Protein AF-A0A8J9SIK8-F1 (afdb_monomer)

Solvent-accessible surface area (backbone atoms only — not comparable to full-atom values): 15506 Å² total; per-residue (Å²): 138,88,81,84,82,81,81,84,77,89,81,82,79,87,77,87,76,75,87,73,80,64,70,64,61,54,58,59,59,56,60,62,57,58,56,56,60,59,56,60,72,71,74,75,77,79,85,84,89,78,82,94,84,82,85,87,78,94,83,80,59,76,68,59,64,59,64,73,67,68,70,83,76,72,79,50,70,61,54,51,46,41,64,64,50,50,48,50,53,50,58,71,76,39,98,66,95,48,79,84,73,66,62,70,77,63,35,34,36,44,35,36,70,48,82,62,27,68,79,38,67,66,56,44,54,45,51,42,52,51,49,26,66,75,65,75,42,89,54,45,76,39,56,34,88,60,63,39,74,95,75,75,39,47,61,65,40,55,42,33,32,34,39,78,32,48,69,70,63,28,42,54,50,50,49,45,41,57,74,51,26,55,76,69,46,54,80,90,42,54,50,74,48,75,46,99,56,22,31,40,37,38,38,34,56,58,54,58,46,42,65,80,45,44,82,44,46,91,73,48,74,85,61,71,34,39,39,36,38,42,34,41,43,62,87,43,51,83,46,51,63,53,54,50,52,63,59,53,60,74,77,106

Mean predicted aligned error: 15.83 Å

Radius of gyration: 27.39 Å; Cα contacts (8 Å, |Δi|>4): 286; chains: 1; bounding box: 75×44×85 Å

pLDDT: mean 71.11, std 22.74, range [29.09, 96.5]

Nearest PDB structures (foldseek):
  8crx-assembly1_f  TM=8.882E-01  e=8.415E-14  Cutibacterium acnes
  8cvm-assembly1_f  TM=8.544E-01  e=7.464E-14  Cutibacterium acnes
  8qcq-assembly1_F  TM=8.707E-01  e=2.794E-13  Bacillus subtilis subsp. subtilis str. 168
  8wi7-assembly1_H  TM=8.992E-01  e=3.080E-12  Mycolicibacterium smegmatis MC2 155
  1iq4-assembly2_B  TM=8.340E-01  e=6.095E-13  Geobacillus stearothermophilus

Structure (mmCIF, N/CA/C/O backbone):
data_AF-A0A8J9SIK8-F1
#
_entry.id   AF-A0A8J9SIK8-F1
#
loop_
_atom_site.group_PDB
_atom_site.id
_atom_site.type_symbol
_atom_site.label_atom_id
_atom_site.label_alt_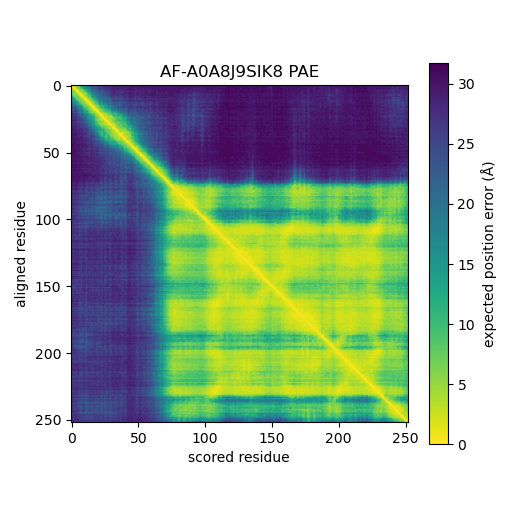id
_atom_site.label_comp_id
_atom_site.label_asym_id
_atom_site.label_entity_id
_atom_site.label_seq_id
_atom_site.pdbx_PDB_ins_code
_atom_site.Cartn_x
_atom_site.Cartn_y
_atom_site.Cartn_z
_atom_site.occupancy
_atom_site.B_iso_or_equiv
_atom_site.auth_seq_id
_atom_site.auth_comp_id
_atom_site.auth_asym_id
_atom_site.auth_atom_id
_atom_site.pdbx_PDB_model_num
ATOM 1 N N . MET A 1 1 ? 46.662 11.514 16.548 1.00 40.38 1 MET A N 1
ATOM 2 C CA . MET A 1 1 ? 45.710 10.434 16.203 1.00 40.38 1 MET A CA 1
ATOM 3 C C . MET A 1 1 ? 44.686 11.013 15.247 1.00 40.38 1 MET A C 1
ATOM 5 O O . MET A 1 1 ? 44.017 11.979 15.586 1.00 40.38 1 MET A O 1
ATOM 9 N N . ASN A 1 2 ? 44.712 10.508 14.016 1.00 30.27 2 ASN A N 1
ATOM 10 C CA . ASN A 1 2 ? 44.132 11.103 12.815 1.00 30.27 2 ASN A CA 1
ATOM 11 C C . ASN A 1 2 ? 42.606 10.955 12.772 1.00 30.27 2 ASN A C 1
ATOM 13 O O . ASN A 1 2 ? 42.097 9.857 12.972 1.00 30.27 2 ASN A O 1
ATOM 17 N N . SER A 1 3 ? 41.897 12.035 12.436 1.00 34.00 3 SER A N 1
ATOM 18 C CA . SER A 1 3 ? 40.489 12.001 12.027 1.00 34.00 3 SER A CA 1
ATOM 19 C C . SER A 1 3 ? 40.422 12.310 10.532 1.00 34.00 3 SER A C 1
ATOM 21 O O . SER A 1 3 ? 40.644 13.443 10.106 1.00 34.00 3 SER A O 1
ATOM 23 N N . ALA A 1 4 ? 40.213 11.269 9.728 1.00 34.03 4 ALA A N 1
ATOM 24 C CA . ALA A 1 4 ? 40.116 11.357 8.279 1.00 34.03 4 ALA A CA 1
ATOM 25 C C . ALA A 1 4 ? 38.705 11.814 7.877 1.00 34.03 4 ALA A C 1
ATOM 27 O O . ALA A 1 4 ? 37.767 11.021 7.842 1.00 34.03 4 ALA A O 1
ATOM 28 N N . LYS A 1 5 ? 38.565 13.102 7.549 1.00 34.16 5 LYS A N 1
ATOM 29 C CA . LYS A 1 5 ? 37.465 13.606 6.718 1.00 34.16 5 LYS A CA 1
ATOM 30 C C . LYS A 1 5 ? 37.722 13.149 5.282 1.00 34.16 5 LYS A C 1
ATOM 32 O O . LYS A 1 5 ? 38.702 13.571 4.677 1.00 34.16 5 LYS A O 1
ATOM 37 N N . THR A 1 6 ? 36.874 12.281 4.745 1.00 33.50 6 THR A N 1
ATOM 38 C CA . THR A 1 6 ? 36.889 11.915 3.324 1.00 33.50 6 THR A CA 1
ATOM 39 C C . THR A 1 6 ? 35.850 12.760 2.590 1.00 33.50 6 THR A C 1
ATOM 41 O O . THR A 1 6 ? 34.648 12.529 2.688 1.00 33.50 6 THR A O 1
ATOM 44 N N . GLU A 1 7 ? 36.335 13.789 1.895 1.00 31.39 7 GLU A N 1
ATOM 45 C CA . GLU A 1 7 ? 35.590 14.555 0.895 1.00 31.39 7 GLU A CA 1
ATOM 46 C C . GLU A 1 7 ? 35.340 13.676 -0.338 1.00 31.39 7 GLU A C 1
ATOM 48 O O .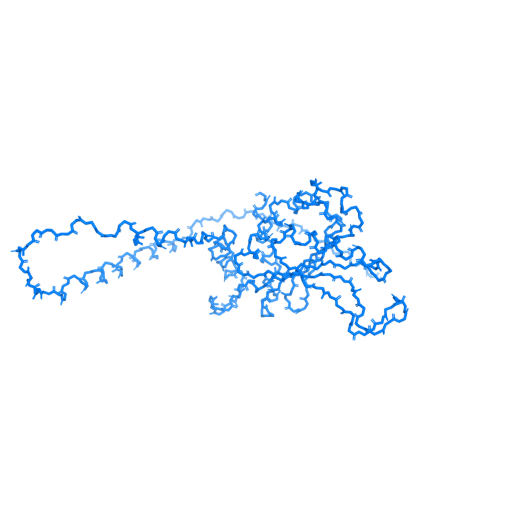 GLU A 1 7 ? 36.282 13.250 -1.008 1.00 31.39 7 GLU A O 1
ATOM 53 N N . TYR A 1 8 ? 34.075 13.430 -0.676 1.00 31.38 8 TYR A N 1
ATOM 54 C CA . TYR A 1 8 ? 33.709 12.914 -1.994 1.00 31.38 8 TYR A CA 1
ATOM 55 C C . TYR A 1 8 ? 33.718 14.079 -2.991 1.00 31.38 8 TYR A C 1
ATOM 57 O O . TYR A 1 8 ? 32.783 14.876 -3.050 1.00 31.38 8 TYR A O 1
ATOM 65 N N . LYS A 1 9 ? 34.803 14.199 -3.764 1.00 32.47 9 LYS A N 1
ATOM 66 C CA . LYS A 1 9 ? 34.882 15.100 -4.921 1.00 32.47 9 LYS A CA 1
ATOM 67 C C . LYS A 1 9 ? 34.062 14.525 -6.078 1.00 32.47 9 LYS A C 1
ATOM 69 O O . LYS A 1 9 ? 34.379 13.461 -6.604 1.00 32.47 9 LYS A O 1
ATOM 74 N N . ASN A 1 10 ? 33.033 15.265 -6.483 1.00 34.59 10 ASN A N 1
ATOM 75 C CA . ASN A 1 10 ? 32.304 15.076 -7.734 1.00 34.59 10 ASN A CA 1
ATOM 76 C C . ASN A 1 10 ? 33.240 15.310 -8.926 1.00 34.59 10 ASN A C 1
ATOM 78 O O . ASN A 1 10 ? 33.561 16.454 -9.231 1.00 34.59 10 ASN A O 1
ATOM 82 N N . ASN A 1 11 ? 33.619 14.240 -9.622 1.00 29.09 11 ASN A N 1
ATOM 83 C CA . ASN A 1 11 ? 34.234 14.306 -10.945 1.00 29.09 11 ASN A CA 1
ATOM 84 C C . ASN A 1 11 ? 33.413 13.449 -11.918 1.00 29.09 11 ASN A C 1
ATOM 86 O O . ASN A 1 11 ? 33.725 12.285 -12.141 1.00 29.09 11 ASN A O 1
ATOM 90 N N . TYR A 1 12 ? 32.377 14.043 -12.511 1.00 34.28 12 TYR A N 1
ATOM 91 C CA . TYR A 1 12 ? 31.764 13.547 -13.744 1.00 34.28 12 TYR A CA 1
ATOM 92 C C . TYR A 1 12 ? 31.861 14.658 -14.792 1.00 34.28 12 TYR A C 1
ATOM 94 O O . TYR A 1 12 ? 31.131 15.643 -14.742 1.00 34.28 12 TYR A O 1
ATOM 102 N N . GLN A 1 13 ? 32.813 14.515 -15.714 1.00 29.92 13 GLN A N 1
ATOM 103 C CA . GLN A 1 13 ? 32.828 15.241 -16.985 1.00 29.92 13 GLN A CA 1
ATOM 104 C C . GLN A 1 13 ? 31.982 14.442 -17.994 1.00 29.92 13 GLN A C 1
ATOM 106 O O . GLN A 1 13 ? 32.103 13.213 -18.021 1.00 29.92 13 GLN A O 1
ATOM 111 N N . PRO A 1 14 ? 31.135 15.079 -18.820 1.00 31.55 14 PRO A N 1
ATOM 112 C CA . PRO A 1 14 ? 30.336 14.372 -19.814 1.00 31.55 14 PRO A CA 1
ATOM 113 C C . PRO A 1 14 ? 31.215 13.945 -20.999 1.00 31.55 14 PRO A C 1
ATOM 115 O O . PRO A 1 14 ? 31.722 14.780 -21.747 1.00 31.55 14 PRO A O 1
ATOM 118 N N . VAL A 1 15 ? 31.388 12.636 -21.192 1.00 35.75 15 VAL A N 1
ATOM 119 C CA . VAL A 1 15 ? 32.004 12.084 -22.406 1.00 35.75 15 VAL A CA 1
ATOM 120 C C . VAL A 1 15 ? 30.944 12.074 -23.510 1.00 35.75 15 VAL A C 1
ATOM 122 O O . VAL A 1 15 ? 29.955 11.348 -23.422 1.00 35.75 15 VAL A O 1
ATOM 125 N N . LEU A 1 16 ? 31.144 12.886 -24.550 1.00 31.89 16 LEU A N 1
ATOM 126 C CA . LEU A 1 16 ? 30.386 12.819 -25.802 1.00 31.89 16 LEU A CA 1
ATOM 127 C C . LEU A 1 16 ? 30.624 11.449 -26.457 1.00 31.89 16 LEU A C 1
ATOM 129 O O . LEU A 1 16 ? 31.678 11.198 -27.040 1.00 31.89 16 LEU A O 1
ATOM 133 N N . MET A 1 17 ? 29.652 10.550 -26.326 1.00 33.34 17 MET A N 1
ATOM 134 C CA . MET A 1 17 ? 29.692 9.203 -26.889 1.00 33.34 17 MET A CA 1
ATOM 135 C C . MET A 1 17 ? 29.246 9.252 -28.356 1.00 33.34 17 MET A C 1
ATOM 137 O O . MET A 1 17 ? 28.102 9.584 -28.658 1.00 33.34 17 MET A O 1
ATOM 141 N N . GLN A 1 18 ? 30.163 8.957 -29.279 1.00 33.97 18 GLN A N 1
ATOM 142 C CA . GLN A 1 18 ? 29.839 8.772 -30.696 1.00 33.97 18 GLN A CA 1
ATOM 143 C C . GLN A 1 18 ? 28.992 7.494 -30.883 1.00 33.97 18 GLN A C 1
ATOM 145 O O . GLN A 1 18 ? 29.198 6.522 -30.148 1.00 33.97 18 GLN A O 1
ATOM 150 N N . PRO A 1 19 ? 28.044 7.458 -31.840 1.00 34.34 19 PRO A N 1
ATOM 151 C CA . PRO A 1 19 ? 27.154 6.312 -32.015 1.00 34.34 19 PRO A CA 1
ATOM 152 C C . PRO A 1 19 ? 27.913 5.079 -32.535 1.00 34.34 19 PRO A C 1
ATOM 154 O O . PRO A 1 19 ? 28.583 5.130 -33.564 1.00 34.34 19 PRO A O 1
ATOM 157 N N . LEU A 1 20 ? 27.798 3.958 -31.811 1.00 38.09 20 LEU A N 1
ATOM 158 C CA . LEU A 1 20 ? 28.410 2.672 -32.162 1.00 38.09 20 LEU A CA 1
ATOM 159 C C . LEU A 1 20 ? 27.695 1.999 -33.360 1.00 38.09 20 LEU A C 1
ATOM 161 O O . LEU A 1 20 ? 26.464 1.995 -33.414 1.00 38.09 20 LEU A O 1
ATOM 165 N N . PRO A 1 21 ? 28.438 1.328 -34.264 1.00 37.00 21 PRO A N 1
ATOM 166 C CA . PRO A 1 21 ? 27.960 0.813 -35.561 1.00 37.00 21 PRO A CA 1
ATOM 167 C C . PRO A 1 21 ? 27.074 -0.452 -35.492 1.00 37.00 21 PRO A C 1
ATOM 169 O O . PRO A 1 21 ? 26.824 -1.105 -36.503 1.00 37.00 21 PRO A O 1
ATOM 172 N N . VAL A 1 22 ? 26.590 -0.842 -34.310 1.00 42.72 22 VAL A N 1
ATOM 173 C CA . VAL A 1 22 ? 25.931 -2.148 -34.092 1.00 42.72 22 VAL A CA 1
ATOM 174 C C . VAL A 1 22 ? 24.451 -2.146 -34.511 1.00 42.72 22 VAL A C 1
ATOM 176 O O . VAL A 1 22 ? 23.899 -3.190 -34.856 1.00 42.72 22 VAL A O 1
ATOM 179 N N . VAL A 1 23 ? 23.805 -0.976 -34.551 1.00 42.53 23 VAL A N 1
ATOM 180 C CA . VAL A 1 23 ? 22.364 -0.852 -34.855 1.00 42.53 23 VAL A CA 1
ATOM 181 C C . VAL A 1 23 ? 22.044 -1.198 -36.320 1.00 42.53 23 VAL A C 1
ATOM 183 O O . VAL A 1 23 ? 20.973 -1.724 -36.617 1.00 42.53 23 VAL A O 1
ATOM 186 N N . GLU A 1 24 ? 22.986 -0.985 -37.240 1.00 38.06 24 GLU A N 1
ATOM 187 C CA . GLU A 1 24 ? 22.786 -1.231 -38.676 1.00 38.06 24 GLU A CA 1
ATOM 188 C C . GLU A 1 24 ? 22.866 -2.720 -39.053 1.00 38.06 24 GLU A C 1
ATOM 190 O O . GLU A 1 24 ? 22.145 -3.184 -39.939 1.00 38.06 24 GLU A O 1
ATOM 195 N N . GLN A 1 25 ? 23.679 -3.502 -38.335 1.00 36.62 25 GLN A N 1
ATOM 196 C CA . GLN A 1 25 ? 23.876 -4.927 -38.625 1.00 36.62 25 GLN A CA 1
ATOM 197 C C . GLN A 1 25 ? 22.685 -5.798 -38.197 1.00 36.62 25 GLN A C 1
ATOM 199 O O . GLN A 1 25 ? 22.421 -6.828 -38.815 1.00 36.62 25 GLN A O 1
ATOM 204 N N . LEU A 1 26 ? 21.918 -5.376 -37.187 1.00 38.41 26 LEU A N 1
ATOM 205 C CA . LEU A 1 26 ? 20.717 -6.098 -36.757 1.00 38.41 26 LEU A CA 1
ATOM 206 C C . LEU A 1 26 ? 19.553 -5.908 -37.746 1.00 38.41 26 LEU A C 1
ATOM 208 O O . LEU A 1 26 ? 18.842 -6.865 -38.045 1.00 38.41 26 LEU A O 1
ATOM 212 N N . ASN A 1 27 ? 19.392 -4.722 -38.338 1.00 40.03 27 ASN A N 1
ATOM 213 C CA . ASN A 1 27 ? 18.269 -4.445 -39.243 1.00 40.03 27 ASN A CA 1
ATOM 214 C C . ASN A 1 27 ? 18.340 -5.220 -40.577 1.00 40.03 27 ASN A C 1
ATOM 216 O O . ASN A 1 27 ? 17.297 -5.593 -41.121 1.00 40.03 27 ASN A O 1
ATOM 220 N N . SER A 1 28 ? 19.536 -5.543 -41.085 1.00 43.41 28 SER A N 1
ATOM 221 C CA . SER A 1 28 ? 19.682 -6.348 -42.313 1.00 43.41 28 SER A CA 1
ATOM 222 C C . SER A 1 28 ? 19.375 -7.841 -42.092 1.00 43.41 28 SER A C 1
ATOM 224 O O . SER A 1 28 ? 18.784 -8.501 -42.955 1.00 43.41 28 SER A O 1
ATOM 226 N N . ALA A 1 29 ? 19.683 -8.366 -40.900 1.00 45.94 29 ALA A N 1
ATOM 227 C CA . ALA A 1 29 ? 19.414 -9.754 -40.523 1.00 45.94 29 ALA A CA 1
ATOM 228 C C . ALA A 1 29 ? 17.910 -10.034 -40.305 1.00 45.94 29 ALA A C 1
ATOM 230 O O . ALA A 1 29 ? 17.410 -11.106 -40.665 1.00 45.94 29 ALA A O 1
ATOM 231 N N . TYR A 1 30 ? 17.161 -9.055 -39.781 1.00 41.09 30 TYR A N 1
ATOM 232 C CA . TYR A 1 30 ? 15.717 -9.188 -39.551 1.00 41.09 30 TYR A CA 1
ATOM 233 C C . TYR A 1 30 ? 14.877 -9.097 -40.843 1.00 41.09 30 TYR A C 1
ATOM 235 O O . TYR A 1 30 ? 13.881 -9.809 -40.966 1.00 41.09 30 TYR A O 1
ATOM 243 N N . SER A 1 31 ? 15.300 -8.316 -41.847 1.00 38.84 31 SER A N 1
ATOM 244 C CA . SER A 1 31 ? 14.584 -8.172 -43.135 1.00 38.84 31 SER A CA 1
ATOM 245 C C . SER A 1 31 ? 14.582 -9.459 -43.986 1.00 38.84 31 SER A C 1
ATOM 247 O O . SER A 1 31 ? 13.594 -9.802 -44.641 1.00 38.84 31 SER A O 1
ATOM 249 N N . SER A 1 32 ? 15.666 -10.235 -43.905 1.00 40.59 32 SER A N 1
ATOM 250 C CA . SER A 1 32 ? 15.894 -11.439 -44.722 1.00 40.59 32 SER A CA 1
ATOM 251 C C . SER A 1 32 ? 15.094 -12.667 -44.254 1.00 40.59 32 SER A C 1
ATOM 253 O O . SER A 1 32 ? 14.831 -13.593 -45.021 1.00 40.59 32 SER A O 1
ATOM 255 N N . SER A 1 33 ? 14.701 -12.687 -42.978 1.00 46.16 33 SER A N 1
ATOM 256 C CA . SER A 1 33 ? 14.087 -13.857 -42.334 1.00 46.16 33 SER A CA 1
ATOM 257 C C . SER A 1 33 ? 12.556 -13.850 -42.429 1.00 46.16 33 SER A C 1
ATOM 259 O O . SER A 1 33 ? 11.927 -14.907 -42.503 1.00 46.16 33 SER A O 1
ATOM 261 N N . VAL A 1 34 ? 11.949 -12.660 -42.486 1.00 45.31 34 VAL A N 1
ATOM 262 C CA . VAL A 1 34 ? 10.487 -12.471 -42.545 1.00 45.31 34 VAL A CA 1
ATOM 263 C C . VAL A 1 34 ? 9.934 -12.750 -43.949 1.00 45.31 34 VAL A C 1
ATOM 265 O O . VAL A 1 34 ? 8.866 -13.346 -44.093 1.00 45.31 34 VAL A O 1
ATOM 268 N N . THR A 1 35 ? 10.693 -12.425 -44.996 1.00 45.16 35 THR A N 1
ATOM 269 C CA . THR A 1 35 ? 10.303 -12.639 -46.402 1.00 45.16 35 THR A CA 1
ATOM 270 C C . THR A 1 35 ? 10.318 -14.116 -46.809 1.00 45.16 35 THR A C 1
ATOM 272 O O . THR A 1 35 ? 9.448 -14.559 -47.560 1.00 45.16 35 THR A O 1
ATOM 275 N N . LYS A 1 36 ? 11.231 -14.926 -46.252 1.00 37.38 36 LYS A N 1
ATOM 276 C CA . LYS A 1 36 ? 11.314 -16.370 -46.542 1.00 37.38 36 LYS A CA 1
ATOM 277 C C . LYS A 1 36 ? 10.156 -17.168 -45.925 1.00 37.38 36 LYS A C 1
ATOM 279 O O . LYS A 1 36 ? 9.644 -18.088 -46.558 1.00 37.38 36 LYS A O 1
ATOM 284 N N . TRP A 1 37 ? 9.693 -16.778 -44.734 1.00 36.59 37 TRP A N 1
ATOM 285 C CA . TRP A 1 37 ? 8.524 -17.382 -44.077 1.00 36.59 37 TRP A CA 1
ATOM 286 C C . TRP A 1 37 ? 7.191 -16.986 -44.727 1.00 36.59 37 TRP A C 1
ATOM 288 O O . TRP A 1 37 ? 6.267 -17.796 -44.765 1.00 36.59 37 TRP A O 1
ATOM 298 N N . GLN A 1 38 ? 7.088 -15.776 -45.287 1.00 39.28 38 GLN A N 1
ATOM 299 C CA . GLN A 1 38 ? 5.889 -15.347 -46.018 1.00 39.28 38 GLN A CA 1
ATOM 300 C C . GLN A 1 38 ? 5.760 -16.009 -47.400 1.00 39.28 38 GLN A C 1
ATOM 302 O O . GLN A 1 38 ? 4.648 -16.347 -47.797 1.00 39.28 38 GLN A O 1
ATOM 307 N N . MET A 1 39 ? 6.867 -16.275 -48.105 1.00 33.22 39 MET A N 1
ATOM 308 C CA . MET A 1 39 ? 6.822 -16.975 -49.400 1.00 33.22 39 MET A CA 1
ATOM 309 C C . MET A 1 39 ? 6.481 -18.470 -49.291 1.00 33.22 39 MET A C 1
ATOM 311 O O . MET A 1 39 ? 5.816 -19.008 -50.174 1.00 33.22 39 MET A O 1
ATOM 315 N N . LEU A 1 40 ? 6.877 -19.143 -48.206 1.00 38.12 40 LEU A N 1
ATOM 316 C CA . LEU A 1 40 ? 6.640 -20.584 -48.025 1.00 38.12 40 LEU A CA 1
ATOM 317 C C . LEU A 1 40 ? 5.161 -20.952 -47.807 1.00 38.12 40 LEU A C 1
ATOM 319 O O . LEU A 1 40 ? 4.756 -22.056 -48.161 1.00 38.12 40 LEU A O 1
ATOM 323 N N . ASN A 1 41 ? 4.335 -20.027 -47.307 1.00 36.97 41 ASN A N 1
ATOM 324 C CA . ASN A 1 41 ? 2.912 -20.283 -47.042 1.00 36.97 41 ASN A CA 1
ATOM 325 C C . ASN A 1 41 ? 1.982 -19.992 -48.232 1.00 36.97 41 ASN A C 1
ATOM 327 O O . ASN A 1 41 ? 0.800 -20.322 -48.173 1.00 36.97 41 ASN A O 1
ATOM 331 N N . ILE A 1 42 ? 2.495 -19.396 -49.314 1.00 39.56 42 ILE A N 1
ATOM 332 C CA . ILE A 1 42 ? 1.709 -19.087 -50.523 1.00 39.56 42 ILE A CA 1
ATOM 333 C C . ILE A 1 42 ? 1.826 -20.206 -51.579 1.00 39.56 42 ILE A C 1
ATOM 335 O O . ILE A 1 42 ? 0.984 -20.308 -52.466 1.00 39.56 42 ILE A O 1
ATOM 339 N N . VAL A 1 43 ? 2.817 -21.099 -51.465 1.00 39.47 43 VAL A N 1
ATOM 340 C CA . VAL A 1 43 ? 3.137 -22.100 -52.505 1.00 39.47 43 VAL A CA 1
ATOM 341 C C . VAL A 1 43 ? 2.558 -23.502 -52.227 1.00 39.47 43 VAL A C 1
ATOM 343 O O . VAL A 1 43 ? 2.521 -24.330 -53.133 1.00 39.47 43 VAL A O 1
ATOM 346 N N . SER A 1 44 ? 2.036 -23.793 -51.029 1.00 40.47 44 SER A N 1
ATOM 347 C CA . SER A 1 44 ? 1.629 -25.164 -50.654 1.00 40.47 44 SER A CA 1
ATOM 348 C C . SER A 1 44 ? 0.141 -25.512 -50.791 1.00 40.47 44 SER A C 1
ATOM 350 O O . SER A 1 44 ? -0.195 -26.681 -50.637 1.00 40.47 44 SER A O 1
ATOM 352 N N . ASN A 1 45 ? -0.751 -24.579 -51.143 1.00 35.94 45 ASN A N 1
ATOM 353 C CA . ASN A 1 45 ? -2.184 -24.880 -51.297 1.00 35.94 45 ASN A CA 1
ATOM 354 C C . ASN A 1 45 ? -2.697 -24.550 -52.703 1.00 35.94 45 ASN A C 1
ATOM 356 O O . ASN A 1 45 ? -3.372 -23.550 -52.944 1.00 35.94 45 ASN A O 1
ATOM 360 N N . GLY A 1 46 ? -2.376 -25.439 -53.644 1.00 33.66 46 GLY A N 1
ATOM 361 C CA . GLY A 1 46 ? -3.021 -25.502 -54.949 1.00 33.66 46 GLY A CA 1
ATOM 362 C C . GLY A 1 46 ? -4.404 -26.162 -54.878 1.00 33.66 46 GLY A C 1
ATOM 363 O O . GLY A 1 46 ? -4.536 -27.286 -54.411 1.00 33.66 46 GLY A O 1
ATOM 364 N N . ARG A 1 47 ? -5.402 -25.452 -55.421 1.00 33.50 47 ARG A N 1
ATOM 365 C CA . ARG A 1 47 ? -6.646 -25.936 -56.057 1.00 33.50 47 ARG A CA 1
ATOM 366 C C . ARG A 1 47 ? -7.506 -26.961 -55.295 1.00 33.50 47 ARG A C 1
ATOM 368 O O . ARG A 1 47 ? -7.359 -28.163 -55.477 1.00 33.50 47 ARG A O 1
ATOM 375 N N . GLN A 1 48 ? -8.584 -26.468 -54.686 1.00 31.12 48 GLN A N 1
ATOM 376 C CA . GLN A 1 48 ? -9.915 -27.055 -54.882 1.00 31.12 48 GLN A CA 1
ATOM 377 C C . GLN A 1 48 ? -10.904 -25.925 -55.188 1.00 31.12 48 GLN A C 1
ATOM 379 O O . GLN A 1 48 ? -11.045 -24.980 -54.416 1.00 31.12 48 GLN A O 1
ATOM 384 N N . SER A 1 49 ? -11.525 -25.983 -56.364 1.00 36.88 49 SER A N 1
ATOM 385 C CA . SER A 1 49 ? -12.586 -25.075 -56.799 1.00 36.88 49 SER A CA 1
ATOM 386 C C . SER A 1 49 ? -13.925 -25.504 -56.205 1.00 36.88 49 SER A C 1
ATOM 388 O O . SER A 1 49 ? -14.272 -26.681 -56.285 1.00 36.88 49 SER A O 1
ATOM 390 N N . LEU A 1 50 ? -14.701 -24.548 -55.695 1.00 30.92 50 LEU A N 1
ATOM 391 C CA . LEU A 1 50 ? -16.120 -24.725 -55.385 1.00 30.92 50 LEU A CA 1
ATOM 392 C C . LEU A 1 50 ? -16.961 -23.780 -56.264 1.00 30.92 50 LEU A C 1
ATOM 394 O O . LEU A 1 50 ? -16.460 -22.725 -56.662 1.00 30.92 50 LEU A O 1
ATOM 398 N N . PRO A 1 51 ? -18.187 -24.191 -56.633 1.00 29.30 51 PRO A N 1
ATOM 399 C CA . PRO A 1 51 ? -18.910 -23.672 -57.787 1.00 29.30 51 PRO A CA 1
ATOM 400 C C . PRO A 1 51 ? -19.470 -22.266 -57.553 1.00 29.30 51 PRO A C 1
ATOM 402 O O . PRO A 1 51 ? -19.918 -21.920 -56.460 1.00 29.30 51 PRO A O 1
ATOM 405 N N . VAL A 1 52 ? -19.471 -21.476 -58.626 1.00 44.28 52 VAL A N 1
ATOM 406 C CA . VAL A 1 52 ? -20.263 -20.252 -58.749 1.00 44.28 52 VAL A CA 1
ATOM 407 C C . VAL A 1 52 ? -21.689 -20.694 -59.044 1.00 44.28 52 VAL A C 1
ATOM 409 O O . VAL A 1 52 ? -21.921 -21.247 -60.109 1.00 44.28 52 VAL A O 1
ATOM 412 N N . ASP A 1 53 ? -22.576 -20.565 -58.057 1.00 31.70 53 ASP A N 1
ATOM 413 C CA . ASP A 1 53 ? -23.991 -20.190 -58.198 1.00 31.70 53 ASP A CA 1
ATOM 414 C C . ASP A 1 53 ? -24.737 -20.487 -56.892 1.00 31.70 53 ASP A C 1
ATOM 416 O O . ASP A 1 53 ? -24.795 -21.628 -56.440 1.00 31.70 53 ASP A O 1
ATOM 420 N N . THR A 1 54 ? -25.300 -19.447 -56.272 1.00 35.88 54 THR A N 1
ATOM 421 C CA . THR A 1 54 ? -26.702 -19.346 -55.814 1.00 35.88 54 THR A CA 1
ATOM 422 C C . THR A 1 54 ? -26.825 -18.105 -54.923 1.00 35.88 54 THR A C 1
ATOM 424 O O . THR A 1 54 ? -26.198 -17.973 -53.874 1.00 35.88 54 THR A O 1
ATOM 427 N N . LEU A 1 55 ? -27.642 -17.166 -55.393 1.00 40.50 55 LEU A N 1
ATOM 428 C CA . LEU A 1 55 ? -28.105 -15.975 -54.689 1.00 40.50 55 LEU A CA 1
ATOM 429 C C . LEU A 1 55 ? -28.761 -16.307 -53.334 1.00 40.50 55 LEU A C 1
ATOM 431 O O . LEU A 1 55 ? -29.356 -17.365 -53.171 1.00 40.50 55 LEU A O 1
ATOM 435 N N . LYS A 1 56 ? -28.814 -15.286 -52.466 1.00 37.53 56 LYS A N 1
ATOM 436 C CA . LYS A 1 56 ? -29.646 -15.164 -51.247 1.00 37.53 56 LYS A CA 1
ATOM 437 C C . LYS A 1 56 ? -29.076 -15.819 -49.987 1.00 37.53 56 LYS A C 1
ATOM 439 O O . LYS A 1 56 ? -29.400 -16.943 -49.639 1.00 37.53 56 LYS A O 1
ATOM 444 N N . ASN A 1 57 ? -28.300 -15.029 -49.247 1.00 34.19 57 ASN A N 1
ATOM 445 C CA . ASN A 1 57 ? -28.618 -14.677 -47.855 1.00 34.19 57 ASN A CA 1
ATOM 446 C C . ASN A 1 57 ? -27.691 -13.549 -47.385 1.00 34.19 57 ASN A C 1
ATOM 448 O O . ASN A 1 57 ? -26.891 -13.657 -46.461 1.00 34.19 57 ASN A O 1
ATOM 452 N N . SER A 1 58 ? -27.832 -12.409 -48.054 1.00 44.94 58 SER A N 1
ATOM 453 C CA . SER A 1 58 ? -27.557 -11.106 -47.469 1.00 44.94 58 SER A CA 1
ATOM 454 C C . SER A 1 58 ? -28.578 -10.866 -46.355 1.00 44.94 58 SER A C 1
ATOM 456 O O . SER A 1 58 ? -29.683 -10.435 -46.666 1.00 44.94 58 SER A O 1
ATOM 458 N N . GLN A 1 59 ? -28.237 -11.217 -45.109 1.00 44.09 59 GLN A N 1
ATOM 459 C CA . GLN A 1 59 ? -28.747 -10.653 -43.839 1.00 44.09 59 GLN A CA 1
ATOM 460 C C . GLN A 1 59 ? -28.600 -11.653 -42.679 1.00 44.09 59 GLN A C 1
ATOM 462 O O . GLN A 1 59 ? -29.572 -12.035 -42.051 1.00 44.09 59 GLN A O 1
ATOM 467 N N . THR A 1 60 ? -27.382 -12.028 -42.313 1.00 37.97 60 THR A N 1
ATOM 468 C CA . THR A 1 60 ? -27.061 -12.372 -40.919 1.00 37.97 60 THR A CA 1
ATOM 469 C C . THR A 1 60 ? -25.588 -12.055 -40.713 1.00 37.97 60 THR A C 1
ATOM 471 O O . THR A 1 60 ? -24.787 -12.329 -41.600 1.00 37.97 60 THR A O 1
ATOM 474 N N . ASN A 1 61 ? -25.254 -11.468 -39.560 1.00 40.28 61 ASN A N 1
ATOM 475 C CA . ASN A 1 61 ? -23.903 -11.212 -39.021 1.00 40.28 61 ASN A CA 1
ATOM 476 C C . ASN A 1 61 ? -23.486 -9.733 -38.885 1.00 40.28 61 ASN A C 1
ATOM 478 O O . ASN A 1 61 ? -22.312 -9.436 -38.680 1.00 40.28 61 ASN A O 1
ATOM 482 N N . VAL A 1 62 ? -24.438 -8.790 -38.845 1.00 46.78 62 VAL A N 1
ATOM 483 C CA . VAL A 1 62 ? -24.195 -7.490 -38.167 1.00 46.78 62 VAL A CA 1
ATOM 484 C C . VAL A 1 62 ? -24.209 -7.672 -36.635 1.00 46.78 62 VAL A C 1
ATOM 486 O O . VAL A 1 62 ? -23.538 -6.946 -35.900 1.00 46.78 62 VAL A O 1
ATOM 489 N N . SER A 1 63 ? -24.917 -8.693 -36.140 1.00 42.25 63 SER A N 1
ATOM 490 C CA . SER A 1 63 ? -24.990 -9.077 -34.723 1.00 42.25 63 SER A CA 1
ATOM 491 C C . SER A 1 63 ? -23.699 -9.712 -34.195 1.00 42.25 63 SER A C 1
ATOM 493 O O . SER A 1 63 ? -23.298 -9.420 -33.067 1.00 42.25 63 SER A O 1
ATOM 495 N N . ASP A 1 64 ? -23.001 -10.503 -35.012 1.00 45.00 64 ASP A N 1
ATOM 496 C CA . ASP A 1 64 ? -21.784 -11.211 -34.586 1.00 45.00 64 ASP A CA 1
ATOM 497 C C . ASP A 1 64 ? -20.562 -10.289 -34.527 1.00 45.00 64 ASP A C 1
ATOM 499 O O . ASP A 1 64 ? -19.753 -10.374 -33.601 1.00 45.00 64 ASP A O 1
ATOM 503 N N . GLN A 1 65 ? -20.482 -9.300 -35.424 1.00 38.97 65 GLN A N 1
ATOM 504 C CA . GLN A 1 65 ? -19.447 -8.264 -35.354 1.00 38.97 65 GLN A CA 1
ATOM 505 C C . GLN A 1 65 ? -19.631 -7.311 -34.161 1.00 38.97 65 GLN A C 1
ATOM 507 O O . GLN A 1 65 ? -18.655 -6.752 -33.653 1.00 38.97 65 GLN A O 1
ATOM 512 N N . LYS A 1 66 ? -20.863 -7.141 -33.662 1.00 43.00 66 LYS A N 1
ATOM 513 C CA . LYS A 1 66 ? -21.137 -6.357 -32.446 1.00 43.00 66 LYS A CA 1
ATOM 514 C C . LYS A 1 66 ? -20.697 -7.081 -31.170 1.00 43.00 66 LYS A C 1
ATOM 516 O O . LYS A 1 66 ? -20.370 -6.419 -30.189 1.00 43.00 66 LYS A O 1
ATOM 521 N N . ARG A 1 67 ? -20.620 -8.416 -31.192 1.00 39.16 67 ARG A N 1
ATOM 522 C CA . ARG A 1 67 ? -20.258 -9.247 -30.032 1.00 39.16 67 ARG A CA 1
ATOM 523 C C . ARG A 1 67 ? -18.748 -9.278 -29.752 1.00 39.16 67 ARG A C 1
ATOM 525 O O . ARG A 1 67 ? -18.347 -9.424 -28.603 1.00 39.16 67 ARG A O 1
ATOM 532 N N . LEU A 1 68 ? -17.916 -9.039 -30.770 1.00 45.59 68 LEU A N 1
ATOM 533 C CA . LEU A 1 68 ? -16.445 -8.979 -30.664 1.00 45.59 68 LEU A CA 1
ATOM 534 C C . LEU A 1 68 ? -15.890 -7.579 -30.321 1.00 45.59 68 LEU A C 1
ATOM 536 O O . LEU A 1 68 ? -14.684 -7.417 -30.143 1.00 45.59 68 LEU A O 1
ATOM 540 N N . LYS A 1 69 ? -16.752 -6.561 -30.177 1.00 38.44 69 LYS A N 1
ATOM 541 C CA . LYS A 1 69 ? -16.388 -5.222 -29.664 1.00 38.44 69 LYS A CA 1
ATOM 542 C C . LYS A 1 69 ? -16.514 -5.110 -28.134 1.00 38.44 69 LYS A C 1
ATOM 544 O O . LYS A 1 69 ? -16.563 -4.010 -27.591 1.00 38.44 69 LYS A O 1
ATOM 549 N N . GLY A 1 70 ? -16.552 -6.236 -27.425 1.00 42.41 70 GLY A N 1
ATOM 550 C CA . GLY A 1 70 ? -16.475 -6.285 -25.967 1.00 42.41 70 GLY A CA 1
ATOM 551 C C . GLY A 1 70 ? -15.031 -6.139 -25.486 1.00 42.41 70 GLY A C 1
ATOM 552 O O . GLY A 1 70 ? -14.299 -7.116 -25.432 1.00 42.41 70 GLY A O 1
ATOM 553 N N . GLN A 1 71 ? -14.639 -4.909 -25.144 1.00 49.66 71 GLN A N 1
ATOM 554 C CA . GLN A 1 71 ? -13.438 -4.546 -24.373 1.00 49.66 71 GLN A CA 1
ATOM 555 C C . GLN A 1 71 ? -12.089 -5.061 -24.909 1.00 49.66 71 GLN A C 1
ATOM 557 O O . GLN A 1 71 ? -11.450 -5.942 -24.329 1.00 49.66 71 GLN A O 1
ATOM 562 N N . ARG A 1 72 ? -11.559 -4.390 -25.941 1.00 46.38 72 ARG A N 1
ATOM 563 C CA . ARG A 1 72 ? -10.102 -4.344 -26.133 1.00 46.38 72 ARG A CA 1
ATOM 564 C C . ARG A 1 72 ? -9.499 -3.677 -24.896 1.00 46.38 72 ARG A C 1
ATOM 566 O O . ARG A 1 72 ? -9.565 -2.459 -24.772 1.00 46.38 72 ARG A O 1
ATOM 573 N N . HIS A 1 73 ? -8.955 -4.462 -23.972 1.00 56.94 73 HIS A N 1
ATOM 574 C CA . HIS A 1 73 ? -8.158 -3.929 -22.875 1.00 56.94 73 HIS A CA 1
ATOM 575 C C . HIS A 1 73 ? -6.930 -3.258 -23.500 1.00 56.94 73 HIS A C 1
ATOM 577 O O . HIS A 1 73 ? -6.001 -3.933 -23.943 1.00 56.94 73 HIS A O 1
ATOM 583 N N . SER A 1 74 ? -6.953 -1.930 -23.623 1.00 75.00 74 SER A N 1
ATOM 584 C CA . SER A 1 74 ? -5.785 -1.172 -24.053 1.00 75.00 74 SER A CA 1
ATOM 585 C C . SER A 1 74 ? -4.691 -1.378 -23.013 1.00 75.00 74 SER A C 1
ATOM 587 O O . SER A 1 74 ? -4.908 -1.095 -21.834 1.00 75.00 74 SER A O 1
ATOM 589 N N . ILE A 1 75 ? -3.538 -1.891 -23.441 1.00 73.94 75 ILE A N 1
ATOM 590 C CA . ILE A 1 75 ? -2.381 -2.089 -22.562 1.00 73.94 75 ILE A CA 1
ATOM 591 C C . ILE A 1 75 ? -2.072 -0.745 -21.868 1.00 73.94 75 ILE A C 1
ATOM 593 O O . ILE A 1 75 ? -1.907 0.252 -22.580 1.00 73.94 75 ILE A O 1
ATOM 597 N N . PRO A 1 76 ? -2.019 -0.691 -20.522 1.00 81.88 76 PRO A N 1
ATOM 598 C CA . PRO A 1 76 ? -1.706 0.527 -19.781 1.00 81.88 76 PRO A CA 1
ATOM 599 C C . PRO A 1 76 ? -0.375 1.135 -20.234 1.00 81.88 76 PRO A C 1
ATOM 601 O O . PRO A 1 76 ? 0.588 0.405 -20.475 1.00 81.88 76 PRO A O 1
ATOM 604 N N . ARG A 1 77 ? -0.294 2.471 -20.306 1.00 83.50 77 ARG A N 1
ATOM 605 C CA . ARG A 1 77 ? 0.919 3.200 -20.729 1.00 83.50 77 ARG A CA 1
ATOM 606 C C . ARG A 1 77 ? 2.159 2.737 -19.961 1.00 83.50 77 ARG A C 1
ATOM 608 O O . ARG A 1 77 ? 3.169 2.397 -20.569 1.00 83.50 77 ARG A O 1
ATOM 615 N N . ILE A 1 78 ? 2.044 2.667 -18.638 1.00 82.69 78 ILE A N 1
ATOM 616 C CA . ILE A 1 78 ? 3.140 2.272 -17.750 1.00 82.69 78 ILE A CA 1
ATOM 617 C C . ILE A 1 78 ? 3.549 0.797 -17.946 1.00 82.69 78 ILE A C 1
ATOM 619 O O . ILE A 1 78 ? 4.706 0.447 -17.746 1.00 82.69 78 ILE A O 1
ATOM 623 N N . GLU A 1 79 ? 2.628 -0.076 -18.378 1.00 82.56 79 GLU A N 1
ATOM 624 C CA . GLU A 1 79 ? 2.947 -1.481 -18.664 1.00 82.56 79 GLU A CA 1
ATOM 625 C C . GLU A 1 79 ? 3.796 -1.604 -19.936 1.00 82.56 79 GLU A C 1
ATOM 627 O O . GLU A 1 79 ? 4.749 -2.382 -19.963 1.00 82.56 79 GLU A O 1
ATOM 632 N N . ARG A 1 80 ? 3.480 -0.819 -20.976 1.00 83.94 80 ARG A N 1
ATOM 633 C CA . ARG A 1 80 ? 4.307 -0.750 -22.193 1.00 83.94 80 ARG A CA 1
ATOM 634 C C . ARG A 1 80 ? 5.688 -0.199 -21.883 1.00 83.94 80 ARG A C 1
ATOM 636 O O . ARG A 1 80 ? 6.680 -0.839 -22.207 1.00 83.94 80 ARG A O 1
ATOM 643 N N . PHE A 1 81 ? 5.736 0.926 -21.170 1.00 81.19 81 PHE A N 1
ATOM 644 C CA . PHE A 1 81 ? 6.993 1.549 -20.764 1.00 81.19 81 PHE A CA 1
ATOM 645 C C . PHE A 1 81 ? 7.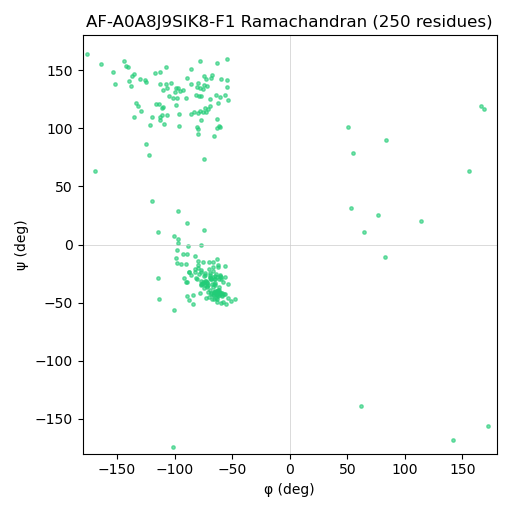877 0.588 -19.965 1.00 81.19 81 PHE A C 1
ATOM 647 O O . PHE A 1 81 ? 9.074 0.477 -20.223 1.00 81.19 81 PHE A O 1
ATOM 654 N N . TYR A 1 82 ? 7.275 -0.166 -19.041 1.00 80.69 82 TYR A N 1
ATOM 655 C CA . TYR A 1 82 ? 7.997 -1.180 -18.290 1.00 80.69 82 TYR A CA 1
ATOM 656 C C . TYR A 1 82 ? 8.645 -2.228 -19.202 1.00 80.69 82 TYR A C 1
ATOM 658 O O . TYR A 1 82 ? 9.827 -2.522 -19.050 1.00 80.69 82 TYR A O 1
ATOM 666 N N . LYS A 1 83 ? 7.884 -2.785 -20.151 1.00 80.69 83 LYS A N 1
ATOM 667 C CA . LYS A 1 83 ? 8.353 -3.855 -21.045 1.00 80.69 83 LYS A CA 1
ATOM 668 C C . LYS A 1 83 ? 9.400 -3.385 -22.052 1.00 80.69 83 LYS A C 1
ATOM 670 O O . LYS A 1 83 ? 10.323 -4.135 -22.342 1.00 80.69 83 LYS A O 1
ATOM 675 N N . GLU A 1 84 ? 9.240 -2.184 -22.594 1.00 80.81 84 GLU A N 1
ATOM 676 C CA . GLU A 1 84 ? 10.062 -1.690 -23.704 1.00 80.81 84 GLU A CA 1
ATOM 677 C C . GLU A 1 84 ? 11.319 -0.965 -23.220 1.00 80.81 84 GLU A C 1
ATOM 679 O O . GLU A 1 84 ? 12.403 -1.210 -23.738 1.00 80.81 84 GLU A O 1
ATOM 684 N N . VAL A 1 85 ? 11.186 -0.098 -22.213 1.00 79.25 85 VAL A N 1
ATOM 685 C CA . VAL A 1 85 ? 12.270 0.794 -21.781 1.00 79.25 85 VAL A CA 1
ATOM 686 C C . VAL A 1 85 ? 12.955 0.240 -20.541 1.00 79.25 85 VAL A C 1
ATOM 688 O O . VAL A 1 85 ? 14.153 -0.029 -20.554 1.00 79.25 85 VAL A O 1
ATOM 691 N N . VAL A 1 86 ? 12.185 0.005 -19.475 1.00 77.44 86 VAL A N 1
ATOM 692 C CA . VAL A 1 86 ? 12.758 -0.365 -18.172 1.00 77.44 86 VAL A CA 1
ATOM 693 C C . VAL A 1 86 ? 13.391 -1.751 -18.218 1.00 77.44 86 VAL A C 1
ATOM 695 O O . VAL A 1 86 ? 14.480 -1.944 -17.693 1.00 77.44 86 VAL A O 1
ATOM 698 N N . CYS A 1 87 ? 12.751 -2.724 -18.873 1.00 77.31 87 CYS A N 1
ATOM 699 C CA . CYS A 1 87 ? 13.331 -4.061 -18.995 1.00 77.31 87 CYS A CA 1
ATOM 700 C C . CYS A 1 87 ? 14.660 -4.048 -19.756 1.00 77.31 87 CYS A C 1
ATOM 702 O O . CYS A 1 87 ? 15.580 -4.765 -19.373 1.00 77.31 87 CYS A O 1
ATOM 704 N N . PHE A 1 88 ? 14.770 -3.235 -20.808 1.00 78.88 88 PHE A N 1
ATOM 705 C CA . PHE A 1 88 ? 15.990 -3.142 -21.601 1.00 78.88 88 PHE A CA 1
ATOM 706 C C . PHE A 1 88 ? 17.121 -2.458 -20.825 1.00 78.88 88 PHE A C 1
ATOM 708 O O . PHE A 1 88 ? 18.231 -2.983 -20.780 1.00 78.88 88 PHE A O 1
ATOM 715 N N . ASP A 1 89 ? 16.828 -1.348 -20.145 1.00 79.50 89 ASP A N 1
ATOM 716 C CA . ASP A 1 89 ? 17.811 -0.632 -19.324 1.00 79.50 89 ASP A CA 1
ATOM 717 C C . ASP A 1 89 ? 18.341 -1.506 -18.172 1.00 79.50 89 ASP A C 1
ATOM 719 O O . ASP A 1 89 ? 19.546 -1.611 -17.944 1.00 79.50 89 ASP A O 1
ATOM 723 N N . LEU A 1 90 ? 17.454 -2.257 -17.512 1.00 77.19 90 LEU A N 1
ATOM 724 C CA . LEU A 1 90 ? 17.845 -3.192 -16.455 1.00 77.19 90 LEU A CA 1
ATOM 725 C C . LEU A 1 90 ? 18.715 -4.348 -16.966 1.00 77.19 90 LEU A C 1
ATOM 727 O O . LEU A 1 90 ? 19.612 -4.786 -16.247 1.00 77.19 90 LEU A O 1
ATOM 731 N N . LEU A 1 91 ? 18.483 -4.835 -18.189 1.00 77.62 91 LEU A N 1
ATOM 732 C CA . LEU A 1 91 ? 19.326 -5.863 -18.813 1.00 77.62 91 LEU A CA 1
ATOM 733 C C . LEU A 1 91 ? 20.729 -5.348 -19.159 1.00 77.62 91 LEU A C 1
ATOM 735 O O . LEU A 1 91 ? 21.667 -6.139 -19.165 1.00 77.62 91 LEU A O 1
ATOM 739 N N . LEU A 1 92 ? 20.878 -4.052 -19.446 1.00 79.00 92 LEU A N 1
ATOM 740 C CA . LEU A 1 92 ? 22.180 -3.435 -19.713 1.00 79.00 92 LEU A CA 1
ATOM 741 C C . LEU A 1 92 ? 22.964 -3.164 -18.425 1.00 79.00 92 LEU A C 1
ATOM 743 O O . LEU A 1 92 ? 24.173 -3.381 -18.382 1.00 79.00 92 LEU A O 1
ATOM 747 N N . GLN A 1 93 ? 22.285 -2.679 -17.384 1.00 76.19 93 GLN A N 1
ATOM 748 C CA . GLN A 1 93 ? 22.924 -2.276 -16.128 1.00 76.19 93 GLN A CA 1
ATOM 749 C C . GLN A 1 93 ? 23.228 -3.457 -15.199 1.00 76.19 93 GLN A C 1
ATOM 751 O O . GLN A 1 93 ? 24.177 -3.399 -14.415 1.00 76.19 93 GLN A O 1
ATOM 756 N N . CYS A 1 94 ? 22.426 -4.525 -15.253 1.00 74.19 94 CYS A N 1
ATOM 757 C CA . CYS A 1 94 ? 22.587 -5.690 -14.389 1.00 74.19 94 CYS A CA 1
ATOM 758 C C . CYS A 1 94 ? 23.132 -6.892 -15.175 1.00 74.19 94 CYS A C 1
ATOM 760 O O . CYS A 1 94 ? 22.629 -7.190 -16.257 1.00 74.19 94 CYS A O 1
ATOM 762 N N . PRO A 1 95 ? 24.088 -7.660 -14.619 1.00 70.38 95 PRO A N 1
ATOM 763 C CA . PRO A 1 95 ? 24.582 -8.887 -15.237 1.00 70.38 95 PRO A CA 1
ATOM 764 C C . PRO A 1 95 ? 23.551 -10.021 -15.085 1.00 70.38 95 PRO A C 1
ATOM 766 O O . PRO A 1 95 ? 23.707 -10.923 -14.262 1.00 70.38 95 PRO A O 1
ATOM 769 N N . LEU A 1 96 ? 22.462 -9.954 -15.850 1.00 74.19 96 LEU A N 1
ATOM 770 C CA . LEU A 1 96 ? 21.419 -10.979 -15.899 1.00 74.19 96 LEU A CA 1
ATOM 771 C C . LEU A 1 96 ? 21.751 -12.028 -16.962 1.00 74.19 96 LEU A C 1
ATOM 773 O O . LEU A 1 96 ? 22.262 -11.706 -18.034 1.00 74.19 96 LEU A O 1
ATOM 777 N N . LYS A 1 97 ? 21.441 -13.299 -16.686 1.00 70.00 97 LYS A N 1
ATOM 778 C CA . LYS A 1 97 ? 21.737 -14.404 -17.616 1.00 70.00 97 LYS A CA 1
ATOM 779 C C . LYS A 1 97 ? 20.720 -14.504 -18.750 1.00 70.00 97 LYS A C 1
ATOM 781 O O . LYS A 1 97 ? 20.992 -15.145 -19.762 1.00 70.00 97 LYS A O 1
ATOM 786 N N . GLY A 1 98 ? 19.548 -13.889 -18.593 1.00 70.06 98 GLY A N 1
ATOM 787 C CA . GLY A 1 98 ? 18.533 -13.841 -19.637 1.00 70.06 98 GLY A CA 1
ATOM 788 C C . GLY A 1 98 ? 17.308 -13.011 -19.271 1.00 70.06 98 GLY A C 1
ATOM 789 O O . GLY A 1 98 ? 17.032 -12.739 -18.106 1.00 70.06 98 GLY A O 1
ATOM 790 N N . VAL A 1 99 ? 16.526 -12.659 -20.293 1.00 68.69 99 VAL A N 1
ATOM 791 C CA . VAL A 1 99 ? 15.333 -11.796 -20.188 1.00 68.69 99 VAL A CA 1
ATOM 792 C C . VAL A 1 99 ? 14.279 -12.354 -19.225 1.00 68.69 99 VAL A C 1
ATOM 794 O O . VAL A 1 99 ? 13.596 -11.596 -18.546 1.00 68.69 99 VAL A O 1
ATOM 797 N N . MET A 1 100 ? 14.167 -13.682 -19.120 1.00 72.75 100 MET A N 1
ATOM 798 C CA . MET A 1 100 ? 13.215 -14.342 -18.215 1.00 72.75 100 MET A CA 1
ATOM 799 C C . MET A 1 100 ? 13.565 -14.201 -16.729 1.00 72.75 100 MET A C 1
ATOM 801 O O . MET A 1 100 ? 12.731 -14.505 -15.875 1.00 72.75 100 MET A O 1
ATOM 805 N N . GLU A 1 101 ? 14.794 -13.798 -16.410 1.00 73.25 101 GLU A N 1
ATOM 806 C CA . GLU A 1 101 ? 15.228 -13.606 -15.028 1.00 73.25 101 GLU A CA 1
ATOM 807 C C . GLU A 1 101 ? 14.598 -12.344 -14.425 1.00 73.25 101 GLU A C 1
ATOM 809 O O . GLU A 1 101 ? 14.234 -12.342 -13.246 1.00 73.25 101 GLU A O 1
ATOM 814 N N . LEU A 1 102 ? 14.348 -11.330 -15.262 1.00 75.19 102 LEU A N 1
ATOM 815 C CA . LEU A 1 102 ? 13.659 -10.113 -14.865 1.00 75.19 102 LEU A CA 1
ATOM 816 C C . LEU A 1 102 ? 12.174 -10.397 -14.615 1.00 75.19 102 LEU A C 1
ATOM 818 O O . LEU A 1 102 ? 11.423 -10.770 -15.520 1.00 75.19 102 LEU A O 1
ATOM 822 N N . SER A 1 103 ? 11.730 -10.207 -13.372 1.00 76.69 103 SER A N 1
ATOM 823 C CA . SER A 1 103 ? 10.337 -10.456 -13.017 1.00 76.69 103 SER A CA 1
ATOM 824 C C . SER A 1 103 ? 9.509 -9.165 -13.042 1.00 76.69 103 SER A C 1
ATOM 826 O O . SER A 1 103 ? 9.900 -8.174 -12.422 1.00 76.69 103 SER A O 1
ATOM 828 N N . PRO A 1 104 ? 8.305 -9.177 -13.643 1.00 80.38 104 PRO A N 1
ATOM 829 C CA . PRO A 1 104 ? 7.385 -8.054 -13.541 1.00 80.38 104 PRO A CA 1
ATOM 830 C C . PRO A 1 104 ? 6.936 -7.813 -12.090 1.00 80.38 104 PRO A C 1
ATOM 832 O O . PRO A 1 104 ? 6.916 -8.749 -11.274 1.00 80.38 104 PRO A O 1
ATOM 835 N N . PRO A 1 105 ? 6.502 -6.582 -11.757 1.00 85.62 105 PRO A N 1
ATOM 836 C CA . PRO A 1 105 ? 5.869 -6.308 -10.472 1.00 85.62 105 PRO A CA 1
ATOM 837 C C . PRO A 1 105 ? 4.655 -7.229 -10.276 1.00 85.62 105 PRO A C 1
ATOM 839 O O . PRO A 1 105 ? 3.792 -7.352 -11.145 1.00 85.62 105 PRO A O 1
ATOM 842 N N . LYS A 1 106 ? 4.589 -7.917 -9.129 1.00 90.38 106 LYS A N 1
ATOM 843 C CA . LYS A 1 106 ? 3.598 -8.985 -8.897 1.00 90.38 106 LYS A CA 1
ATOM 844 C C . LYS A 1 106 ? 2.259 -8.439 -8.423 1.00 90.38 106 LYS A C 1
ATOM 846 O O . LYS A 1 106 ? 1.200 -8.952 -8.791 1.00 90.38 106 LYS A O 1
ATOM 851 N N . LYS A 1 107 ? 2.304 -7.479 -7.501 1.00 93.44 107 LYS A N 1
ATOM 852 C CA . LYS A 1 107 ? 1.126 -6.858 -6.889 1.00 93.44 107 LYS A CA 1
ATOM 853 C C . LYS A 1 107 ? 1.510 -5.558 -6.197 1.00 93.44 107 LYS A C 1
ATOM 855 O O . LYS A 1 107 ? 2.626 -5.430 -5.699 1.00 93.44 107 LYS A O 1
ATOM 860 N N . ILE A 1 108 ? 0.529 -4.678 -6.061 1.00 94.88 108 ILE A N 1
ATOM 861 C CA . ILE A 1 108 ? 0.575 -3.559 -5.121 1.00 94.88 108 ILE A CA 1
ATOM 862 C C . ILE A 1 108 ? -0.432 -3.840 -4.012 1.00 94.88 108 ILE A C 1
ATOM 864 O O . ILE A 1 108 ? -1.564 -4.258 -4.276 1.00 94.88 108 ILE A O 1
ATOM 868 N N . VAL A 1 109 ? -0.014 -3.654 -2.765 1.00 95.38 109 VAL A N 1
ATOM 869 C CA . VAL A 1 109 ? -0.900 -3.685 -1.603 1.00 95.38 109 VAL A CA 1
ATOM 870 C C . VAL A 1 109 ? -0.997 -2.269 -1.065 1.00 95.38 109 VAL A C 1
ATOM 872 O O . VAL A 1 109 ? 0.007 -1.710 -0.649 1.00 95.38 109 VAL A O 1
ATOM 875 N N . LEU A 1 110 ? -2.203 -1.714 -1.076 1.00 95.44 110 LEU A N 1
ATOM 876 C CA . LEU A 1 110 ? -2.522 -0.463 -0.400 1.00 95.44 110 LEU A CA 1
ATOM 877 C C . LEU A 1 110 ? -3.170 -0.822 0.938 1.00 95.44 110 LEU A C 1
ATOM 879 O O . LEU A 1 110 ? -4.124 -1.607 0.977 1.00 95.44 110 LEU A O 1
ATOM 883 N N . ASN A 1 111 ? -2.628 -0.291 2.023 1.00 94.75 111 ASN A N 1
ATOM 884 C CA . ASN A 1 111 ? -3.063 -0.545 3.387 1.00 94.75 111 ASN A CA 1
ATOM 885 C C . ASN A 1 111 ? -3.386 0.778 4.084 1.00 94.75 111 ASN A C 1
ATOM 887 O O . ASN A 1 111 ? -2.658 1.754 3.940 1.00 94.75 111 ASN A O 1
ATOM 891 N N . SER A 1 112 ? -4.463 0.785 4.863 1.00 92.38 112 SER A N 1
ATOM 892 C CA . SER A 1 112 ? -4.796 1.876 5.773 1.00 92.38 112 SER A CA 1
ATOM 893 C C . SER A 1 112 ? -5.186 1.282 7.119 1.00 92.38 112 SER A C 1
ATOM 895 O O . SER A 1 112 ? -6.097 0.451 7.222 1.00 92.38 112 SER A O 1
ATOM 897 N N . SER A 1 113 ? -4.463 1.680 8.158 1.00 89.38 113 SER A N 1
ATOM 898 C CA . SER A 1 113 ? -4.702 1.260 9.535 1.00 89.38 113 SER A CA 1
ATOM 899 C C . SER A 1 113 ? -4.556 2.452 10.457 1.00 89.38 113 SER A C 1
ATOM 901 O O . SER A 1 113 ? -3.598 3.205 10.327 1.00 89.38 113 SER A O 1
ATOM 903 N N . SER A 1 114 ? -5.470 2.582 11.413 1.00 87.12 114 SER A N 1
ATOM 904 C CA . SER A 1 114 ? -5.418 3.633 12.424 1.00 87.12 114 SER A CA 1
ATOM 905 C C . SER A 1 114 ? -5.724 3.055 13.798 1.00 87.12 114 SER A C 1
ATOM 907 O O . SER A 1 114 ? -6.540 2.142 13.948 1.00 87.12 114 SER A O 1
ATOM 909 N N . LYS A 1 115 ? -5.089 3.619 14.828 1.00 86.25 115 LYS A N 1
ATOM 910 C CA . LYS A 1 115 ? -5.327 3.244 16.231 1.00 86.25 115 LYS A CA 1
ATOM 911 C C . LYS A 1 115 ? -6.751 3.592 16.682 1.00 86.25 115 LYS A C 1
ATOM 913 O O . LYS A 1 115 ? -7.292 2.915 17.553 1.00 86.25 115 LYS A O 1
ATOM 918 N N . LYS A 1 116 ? -7.375 4.599 16.062 1.00 87.75 116 LYS A N 1
ATOM 919 C CA . LYS A 1 116 ? -8.729 5.074 16.397 1.00 87.75 116 LYS A CA 1
ATOM 920 C C . LYS A 1 116 ? -9.810 4.030 16.100 1.00 87.75 116 LYS A C 1
ATOM 922 O O . LYS A 1 116 ? -10.788 3.942 16.834 1.00 87.75 116 LYS A O 1
ATOM 927 N N . ILE A 1 117 ? -9.583 3.165 15.106 1.00 89.75 117 ILE A N 1
ATOM 928 C CA . ILE A 1 117 ? -10.531 2.123 14.663 1.00 89.75 117 ILE A CA 1
ATOM 929 C C . ILE A 1 117 ? -10.876 1.129 15.782 1.00 89.75 117 ILE A C 1
ATOM 931 O O . ILE A 1 117 ? -11.973 0.570 15.812 1.00 89.75 117 ILE A O 1
ATOM 935 N N . VAL A 1 118 ? -9.948 0.909 16.715 1.00 87.38 118 VAL A N 1
ATOM 936 C CA . VAL A 1 118 ? -10.150 0.005 17.857 1.00 87.38 118 VAL A CA 1
ATOM 937 C C . VAL A 1 118 ? -11.228 0.540 18.801 1.00 87.38 118 VAL A C 1
ATOM 939 O O . VAL A 1 118 ? -11.967 -0.245 19.395 1.00 87.38 118 VAL A O 1
ATOM 942 N N . HIS A 1 119 ? -11.318 1.865 18.925 1.00 87.38 119 HIS A N 1
ATOM 943 C CA . HIS A 1 119 ? -12.293 2.554 19.762 1.00 87.38 119 HIS A CA 1
ATOM 944 C C . HIS A 1 119 ? -13.592 2.802 18.994 1.00 87.38 119 HIS A C 1
ATOM 946 O O . HIS A 1 119 ? -14.660 2.417 19.469 1.00 87.38 119 HIS A O 1
ATOM 952 N N . ASP A 1 120 ? -13.485 3.329 17.772 1.00 89.56 120 ASP A N 1
ATOM 953 C CA . ASP A 1 120 ? -14.625 3.712 16.948 1.00 89.56 120 ASP A CA 1
ATOM 954 C C . ASP A 1 120 ? -14.660 2.949 15.625 1.00 89.56 120 ASP A C 1
ATOM 956 O O . ASP A 1 120 ? -13.906 3.198 14.685 1.00 89.56 120 ASP A O 1
ATOM 960 N N . LYS A 1 121 ? -15.639 2.046 15.501 1.00 86.44 121 LYS A N 1
ATOM 961 C CA . LYS A 1 121 ? -15.852 1.263 14.271 1.00 86.44 121 LYS A CA 1
ATOM 962 C C . LYS A 1 121 ? -16.292 2.114 13.075 1.00 86.44 121 LYS A C 1
ATOM 964 O O . LYS A 1 121 ? -16.248 1.623 11.952 1.00 86.44 121 LYS A O 1
ATOM 969 N N . LYS A 1 122 ? -16.730 3.359 13.292 1.00 89.56 122 LYS A N 1
ATOM 970 C CA . LYS A 1 122 ? -17.114 4.284 12.212 1.00 89.56 122 LYS A CA 1
ATOM 971 C C . LYS A 1 122 ? -15.907 4.674 11.356 1.00 89.56 122 LYS A C 1
ATOM 973 O O . LYS A 1 122 ? -16.021 4.703 10.137 1.00 89.56 122 LYS A O 1
ATOM 978 N N . GLU A 1 123 ? -14.740 4.828 11.978 1.00 89.38 123 GLU A N 1
ATOM 979 C CA . GLU A 1 123 ? -13.478 5.146 11.295 1.00 89.38 123 GLU A CA 1
ATOM 980 C C . GLU A 1 123 ? -13.061 4.072 10.285 1.00 89.38 123 GLU A C 1
ATOM 982 O O . GLU A 1 123 ? -12.469 4.351 9.242 1.00 89.38 123 GLU A O 1
ATOM 987 N N . LEU A 1 124 ? -13.440 2.817 10.539 1.00 91.19 124 LEU A N 1
ATOM 988 C CA . LEU A 1 124 ? -13.221 1.737 9.583 1.00 91.19 124 LEU A CA 1
ATOM 989 C C . LEU A 1 124 ? -13.981 1.968 8.273 1.00 91.19 124 LEU A C 1
ATOM 991 O O . LEU A 1 124 ? -13.475 1.632 7.203 1.00 91.19 124 LEU A O 1
ATOM 995 N N . ILE A 1 125 ? -15.206 2.493 8.359 1.00 91.44 125 ILE A N 1
ATOM 996 C CA . ILE A 1 125 ? -16.060 2.731 7.192 1.00 91.44 125 ILE A CA 1
ATOM 997 C C . ILE A 1 125 ? -15.412 3.801 6.316 1.00 91.44 125 ILE A C 1
ATOM 999 O O . ILE A 1 125 ? -15.294 3.584 5.112 1.00 91.44 125 ILE A O 1
ATOM 1003 N N . VAL A 1 126 ? -14.900 4.871 6.935 1.00 92.50 126 VAL A N 1
ATOM 1004 C CA . VAL A 1 126 ? -14.153 5.948 6.268 1.00 92.50 126 VAL A CA 1
ATOM 1005 C C . VAL A 1 126 ? -12.959 5.376 5.495 1.00 92.50 126 VAL A C 1
ATOM 1007 O O . VAL A 1 126 ? -12.852 5.576 4.282 1.00 92.50 126 VAL A O 1
ATOM 1010 N N . GLY A 1 127 ? -12.122 4.559 6.144 1.00 91.62 127 GLY A N 1
ATOM 1011 C CA . GLY A 1 127 ? -10.983 3.907 5.487 1.00 91.62 127 GLY A CA 1
ATOM 1012 C C . GLY A 1 127 ? -11.379 2.992 4.321 1.00 91.62 127 GLY A C 1
ATOM 1013 O O . GLY A 1 127 ? -10.755 3.025 3.257 1.00 91.62 127 GLY A O 1
ATOM 1014 N N . LEU A 1 128 ? -12.451 2.207 4.484 1.00 93.06 128 LEU A N 1
ATOM 1015 C CA . LEU A 1 128 ? -12.975 1.337 3.426 1.00 93.06 128 LEU A CA 1
ATOM 1016 C C . LEU A 1 128 ? -13.471 2.136 2.215 1.00 93.06 128 LEU A C 1
ATOM 1018 O O . LEU A 1 128 ? -13.182 1.740 1.084 1.00 93.06 128 LEU A O 1
ATOM 1022 N N . SER A 1 129 ? -14.192 3.240 2.436 1.00 93.06 129 SER A N 1
ATOM 1023 C CA . SER A 1 129 ? -14.637 4.125 1.355 1.00 93.06 129 SER A CA 1
ATOM 1024 C C . SER A 1 129 ? -13.468 4.800 0.646 1.00 93.06 129 SER A C 1
ATOM 1026 O O . SER A 1 129 ? -13.442 4.808 -0.582 1.00 93.06 129 SER A O 1
ATOM 1028 N N . ALA A 1 130 ? -12.463 5.270 1.387 1.00 92.94 130 ALA A N 1
ATOM 1029 C CA . ALA A 1 130 ? -11.306 5.937 0.802 1.00 92.94 130 ALA A CA 1
ATOM 1030 C C . ALA A 1 130 ? -10.513 4.987 -0.109 1.00 92.94 130 ALA A C 1
ATOM 1032 O O . ALA A 1 130 ? -10.222 5.292 -1.266 1.00 92.94 130 ALA A O 1
ATOM 1033 N N . CYS A 1 131 ? -10.239 3.773 0.378 1.00 92.44 131 CYS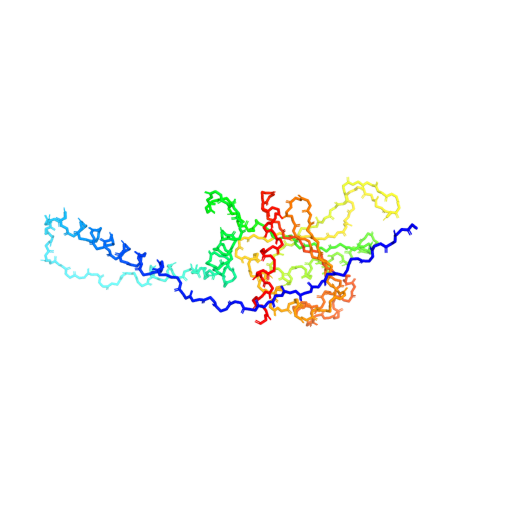 A N 1
ATOM 1034 C CA . CYS A 1 131 ? -9.535 2.768 -0.412 1.00 92.44 131 CYS A CA 1
ATOM 1035 C C . CYS A 1 131 ? -10.356 2.320 -1.634 1.00 92.44 131 CYS A C 1
ATOM 1037 O O . CYS A 1 131 ? -9.780 2.021 -2.683 1.00 92.44 131 CYS A O 1
ATOM 1039 N N . LEU A 1 132 ? -11.690 2.278 -1.529 1.00 93.62 132 LEU A N 1
ATOM 1040 C CA . LEU A 1 132 ? -12.569 1.978 -2.658 1.00 93.62 132 LEU A CA 1
ATOM 1041 C C . LEU A 1 132 ? -12.520 3.080 -3.724 1.00 93.62 132 LEU A C 1
ATOM 1043 O O . LEU A 1 132 ? -12.424 2.748 -4.901 1.00 93.62 132 LEU A O 1
ATOM 1047 N N . MET A 1 133 ? -12.537 4.355 -3.328 1.00 92.81 133 MET A N 1
ATOM 1048 C CA . MET A 1 133 ? -12.450 5.491 -4.254 1.00 92.81 133 MET A CA 1
ATOM 1049 C C . MET A 1 133 ? -11.113 5.517 -4.997 1.00 92.81 133 MET A C 1
ATOM 1051 O O . MET A 1 133 ? -11.089 5.617 -6.221 1.00 92.81 133 MET A O 1
ATOM 1055 N N . ILE A 1 134 ? -10.000 5.329 -4.282 1.00 92.44 134 ILE A N 1
ATOM 1056 C CA . ILE A 1 134 ? -8.662 5.340 -4.889 1.00 92.44 134 ILE A CA 1
ATOM 1057 C C . ILE A 1 134 ? -8.473 4.155 -5.849 1.00 92.44 134 ILE A C 1
ATOM 1059 O O . ILE A 1 134 ? -7.940 4.305 -6.954 1.00 92.44 134 ILE A O 1
ATOM 1063 N N . SER A 1 135 ? -8.856 2.952 -5.412 1.00 91.44 135 SER A N 1
ATOM 1064 C CA . SER A 1 135 ? -8.485 1.705 -6.091 1.00 91.44 135 SER A CA 1
ATOM 1065 C C . SER A 1 135 ? -9.560 1.138 -7.021 1.00 91.44 135 SER A C 1
ATOM 1067 O O . SER A 1 135 ? -9.266 0.243 -7.815 1.00 91.44 135 SER A O 1
ATOM 1069 N N . GLY A 1 136 ? -10.809 1.597 -6.902 1.00 90.62 136 GLY A N 1
ATOM 1070 C CA . GLY A 1 136 ? -11.966 1.042 -7.608 1.00 90.62 136 GLY A CA 1
ATOM 1071 C C . GLY A 1 136 ? -12.301 -0.403 -7.220 1.00 90.62 136 GLY A C 1
ATOM 1072 O O . GLY A 1 136 ? -13.090 -1.061 -7.898 1.00 90.62 136 GLY A O 1
ATOM 1073 N N . ARG A 1 137 ? -11.691 -0.943 -6.154 1.00 92.50 137 ARG A N 1
ATOM 1074 C CA . ARG A 1 137 ? -11.834 -2.345 -5.748 1.00 92.50 137 ARG A CA 1
ATOM 1075 C C . ARG A 1 137 ? -12.282 -2.462 -4.297 1.00 92.50 137 ARG A C 1
ATOM 1077 O O . ARG A 1 137 ? -11.818 -1.749 -3.411 1.00 92.50 137 ARG A O 1
ATOM 1084 N N . ARG A 1 138 ? -13.158 -3.437 -4.035 1.00 90.62 138 ARG A N 1
ATOM 1085 C CA . ARG A 1 138 ? -13.616 -3.742 -2.677 1.00 90.62 138 ARG A CA 1
ATOM 1086 C C . ARG A 1 138 ? -12.442 -4.143 -1.784 1.00 90.62 138 ARG A C 1
ATOM 1088 O O . ARG A 1 138 ? -11.685 -5.066 -2.095 1.00 90.62 138 ARG A O 1
ATOM 1095 N N . CYS A 1 139 ? -12.344 -3.459 -0.654 1.00 94.00 139 CYS A N 1
ATOM 1096 C CA . CYS A 1 139 ? -11.278 -3.640 0.316 1.00 94.00 139 CYS A CA 1
ATOM 1097 C C . CYS A 1 139 ? -11.598 -4.774 1.293 1.00 94.00 139 CYS A C 1
ATOM 1099 O O . CYS A 1 139 ? -12.759 -5.073 1.579 1.00 94.00 139 CYS A O 1
ATOM 1101 N N . GLN A 1 140 ? -10.550 -5.414 1.801 1.00 94.38 140 GLN A N 1
ATOM 1102 C CA . GLN A 1 140 ? -10.636 -6.441 2.832 1.00 94.38 140 GLN A CA 1
ATOM 1103 C C . GLN A 1 140 ? -10.334 -5.818 4.192 1.00 94.38 140 GLN A C 1
ATOM 1105 O O . GLN A 1 140 ? -9.358 -5.082 4.331 1.00 94.38 140 GLN A O 1
ATOM 1110 N N . THR A 1 141 ? -11.137 -6.139 5.202 1.00 94.50 141 THR A N 1
ATOM 1111 C CA . THR A 1 141 ? -10.875 -5.714 6.580 1.00 94.50 141 THR A CA 1
ATOM 1112 C C . THR A 1 141 ? -9.738 -6.536 7.182 1.00 94.50 141 THR A C 1
ATOM 1114 O O . THR A 1 141 ? -9.648 -7.752 6.990 1.00 94.50 141 THR A O 1
ATOM 1117 N N . THR A 1 142 ? -8.836 -5.873 7.899 1.00 93.50 142 THR A N 1
ATOM 1118 C CA . THR A 1 142 ? -7.710 -6.510 8.584 1.00 93.50 142 THR A CA 1
ATOM 1119 C C . THR A 1 142 ? -8.048 -6.691 10.058 1.00 93.50 142 THR A C 1
ATOM 1121 O O . THR A 1 142 ? -8.540 -5.780 10.725 1.00 93.50 142 THR A O 1
ATOM 1124 N N . ARG A 1 143 ? -7.814 -7.902 10.568 1.00 92.75 143 ARG A N 1
ATOM 1125 C CA . ARG A 1 143 ? -8.045 -8.262 11.970 1.00 92.75 143 ARG A CA 1
ATOM 1126 C C . ARG A 1 143 ? -6.723 -8.537 12.675 1.00 92.75 143 ARG A C 1
ATOM 1128 O O . ARG A 1 143 ? -5.777 -9.026 12.052 1.00 92.75 143 ARG A O 1
ATOM 1135 N N . ALA A 1 144 ? -6.675 -8.245 13.968 1.00 93.06 144 ALA A N 1
ATOM 1136 C CA . ALA A 1 144 ? -5.542 -8.537 14.828 1.00 93.06 144 ALA A CA 1
ATOM 1137 C C . ALA A 1 144 ? -5.324 -10.053 14.934 1.00 93.06 144 ALA A C 1
ATOM 1139 O O . ALA A 1 144 ? -6.254 -10.804 15.229 1.00 93.06 144 ALA A O 1
ATOM 1140 N N . ARG A 1 145 ? -4.083 -10.493 14.694 1.00 92.38 145 ARG A N 1
ATOM 1141 C CA . ARG A 1 145 ? -3.670 -11.902 14.823 1.00 92.38 145 ARG A CA 1
ATOM 1142 C C . ARG A 1 145 ? -3.225 -12.282 16.232 1.00 92.38 145 ARG A C 1
ATOM 1144 O O . ARG A 1 145 ? -3.198 -13.462 16.538 1.00 92.38 145 ARG A O 1
ATOM 1151 N N . LYS A 1 146 ? -2.796 -11.302 17.026 1.00 92.94 146 LYS A N 1
ATOM 1152 C CA . LYS A 1 146 ? -2.266 -11.482 18.380 1.00 92.94 146 LYS A CA 1
ATOM 1153 C C . LYS A 1 146 ? -2.838 -10.408 19.291 1.00 92.94 146 LYS A C 1
ATOM 1155 O O . LYS A 1 146 ? -3.021 -9.270 18.849 1.00 92.94 146 LYS A O 1
ATOM 1160 N N . SER A 1 147 ? -3.084 -10.771 20.542 1.00 93.12 147 SER A N 1
ATOM 1161 C CA . SER A 1 147 ? -3.523 -9.834 21.575 1.00 93.12 147 SER A CA 1
ATOM 1162 C C . SER A 1 147 ? -2.317 -9.083 22.138 1.00 93.12 147 SER A C 1
ATOM 1164 O O . SER A 1 147 ? -1.318 -9.696 22.508 1.00 93.12 147 SER A O 1
ATOM 1166 N N . ILE A 1 148 ? -2.390 -7.752 22.188 1.00 91.12 148 ILE A N 1
ATOM 1167 C CA . ILE A 1 148 ? -1.316 -6.900 22.716 1.00 91.12 148 ILE A CA 1
ATOM 1168 C C . ILE A 1 148 ? -1.949 -5.845 23.620 1.00 91.12 148 ILE A C 1
ATOM 1170 O O . ILE A 1 148 ? -2.616 -4.919 23.147 1.00 91.12 148 ILE A O 1
ATOM 1174 N N . ALA A 1 149 ? -1.720 -5.975 24.929 1.00 89.31 149 ALA A N 1
ATOM 1175 C CA . ALA A 1 149 ? -2.342 -5.126 25.945 1.00 89.31 149 ALA A CA 1
ATOM 1176 C C . ALA A 1 149 ? -1.981 -3.636 25.790 1.00 89.31 149 ALA A C 1
ATOM 1178 O O . ALA A 1 149 ? -2.852 -2.786 25.953 1.00 89.31 149 ALA A O 1
ATOM 1179 N N . GLY A 1 150 ? -0.743 -3.315 25.387 1.00 91.50 150 GLY A N 1
ATOM 1180 C CA . GLY A 1 150 ? -0.286 -1.928 25.205 1.00 91.50 150 GLY A CA 1
ATOM 1181 C C . GLY A 1 150 ? -1.075 -1.133 24.157 1.00 91.50 150 GLY A C 1
ATOM 1182 O O . GLY A 1 150 ? -1.228 0.077 24.285 1.00 91.50 150 GLY A O 1
ATOM 1183 N N . PHE A 1 151 ? -1.651 -1.813 23.163 1.00 85.81 151 PHE A N 1
ATOM 1184 C CA . PHE A 1 151 ? -2.514 -1.196 22.150 1.00 85.81 151 PHE A CA 1
ATOM 1185 C C . PHE A 1 151 ? -4.008 -1.412 22.429 1.00 85.81 151 PHE A C 1
ATOM 1187 O O . PHE A 1 151 ? -4.837 -1.100 21.580 1.00 85.81 151 PHE A O 1
ATOM 1194 N N . LYS A 1 152 ? -4.359 -1.971 23.599 1.00 88.06 152 LYS A N 1
ATOM 1195 C CA . LYS A 1 152 ? -5.724 -2.395 23.959 1.00 88.06 152 LYS A CA 1
ATOM 1196 C C . LYS A 1 152 ? -6.340 -3.341 22.913 1.00 88.06 152 LYS A C 1
ATOM 1198 O O . LYS A 1 152 ? -7.551 -3.354 22.702 1.00 88.06 152 LYS A O 1
ATOM 1203 N N . LEU A 1 153 ? -5.500 -4.143 22.254 1.00 90.44 153 LEU A N 1
ATOM 1204 C CA . LEU A 1 153 ? -5.903 -5.045 21.181 1.00 90.44 153 LEU A CA 1
ATOM 1205 C C . LEU A 1 153 ? -6.169 -6.453 21.698 1.00 90.44 153 LEU A C 1
ATOM 1207 O O . LEU A 1 153 ? -5.335 -7.042 22.387 1.00 90.44 153 LEU A O 1
ATOM 1211 N N . ARG A 1 154 ? -7.308 -7.007 21.280 1.00 90.75 154 ARG A N 1
ATOM 1212 C CA . ARG A 1 154 ? -7.657 -8.423 21.430 1.00 90.75 154 ARG A CA 1
ATOM 1213 C C . ARG A 1 154 ? -7.588 -9.114 20.070 1.00 90.75 154 ARG A C 1
ATOM 1215 O O . ARG A 1 154 ? -7.775 -8.477 19.031 1.00 90.75 154 ARG A O 1
ATOM 1222 N N . GLU A 1 155 ? -7.322 -10.412 20.070 1.00 91.75 155 GLU A N 1
ATOM 1223 C CA . GLU A 1 155 ? -7.391 -11.240 18.865 1.00 91.75 155 GLU A CA 1
ATOM 1224 C C . GLU A 1 155 ? -8.750 -11.125 18.174 1.00 91.75 155 GLU A C 1
ATOM 1226 O O . GLU A 1 155 ? -9.801 -11.111 18.810 1.00 91.75 155 GLU A O 1
ATOM 1231 N N . GLY A 1 156 ? -8.723 -10.986 16.848 1.00 90.12 156 GLY A N 1
ATOM 1232 C CA . GLY A 1 156 ? -9.926 -10.803 16.039 1.00 90.12 156 GLY A CA 1
ATOM 1233 C C . GLY A 1 156 ? -10.462 -9.367 15.971 1.00 90.12 156 GLY A C 1
ATOM 1234 O O . GLY A 1 156 ? -11.293 -9.100 15.098 1.00 90.12 156 GLY A O 1
ATOM 1235 N N . SER A 1 157 ? -9.969 -8.430 16.793 1.00 90.75 157 SER A N 1
ATOM 1236 C CA . SER A 1 157 ? -10.334 -7.009 16.691 1.00 90.75 157 SER A CA 1
ATOM 1237 C C . SER A 1 157 ? -9.965 -6.433 15.325 1.00 90.75 157 SER A C 1
ATOM 1239 O O . SER A 1 157 ? -8.928 -6.773 14.754 1.00 90.75 157 SER A O 1
ATOM 1241 N N . VAL A 1 158 ? -10.807 -5.547 14.790 1.00 91.50 158 VAL A N 1
ATOM 1242 C CA . VAL A 1 158 ? -10.542 -4.894 13.502 1.00 91.50 158 VAL A CA 1
ATOM 1243 C C . VAL A 1 158 ? -9.518 -3.777 13.688 1.00 91.50 158 VAL A C 1
ATOM 1245 O O . VAL A 1 158 ? -9.616 -3.000 14.632 1.00 91.50 158 VAL A O 1
ATOM 1248 N N . LEU A 1 159 ? -8.535 -3.723 12.790 1.00 91.44 159 LEU A N 1
ATOM 1249 C CA . LEU A 1 159 ? -7.419 -2.771 12.828 1.00 91.44 159 LEU A CA 1
ATOM 1250 C C . LEU A 1 159 ? -7.433 -1.782 11.666 1.00 91.44 159 LEU A C 1
ATOM 1252 O O . LEU A 1 159 ? -6.902 -0.682 11.779 1.00 91.44 159 LEU A O 1
ATOM 1256 N N . GLY A 1 160 ? -7.989 -2.190 10.530 1.00 92.62 160 GLY A N 1
ATOM 1257 C CA . GLY A 1 160 ? -7.935 -1.391 9.321 1.00 92.62 160 GLY A CA 1
ATOM 1258 C C . GLY A 1 160 ? -8.469 -2.126 8.109 1.00 92.62 160 GLY A C 1
ATOM 1259 O O . GLY A 1 160 ? -9.265 -3.070 8.202 1.00 92.62 160 GLY A O 1
ATOM 1260 N N . CYS A 1 161 ? -8.007 -1.685 6.950 1.00 94.00 161 CYS A N 1
ATOM 1261 C CA . CYS A 1 161 ? -8.391 -2.234 5.670 1.00 94.00 161 CYS A CA 1
ATOM 1262 C C . CYS A 1 161 ? -7.201 -2.283 4.715 1.00 94.00 161 CYS A C 1
ATOM 1264 O O . CYS A 1 161 ? -6.243 -1.522 4.821 1.00 94.00 161 CYS A O 1
ATOM 1266 N N . LYS A 1 162 ? -7.265 -3.218 3.773 1.00 95.44 162 LYS A N 1
ATOM 1267 C CA . LYS A 1 162 ? -6.280 -3.338 2.706 1.00 95.44 162 LYS A CA 1
ATOM 1268 C C . LYS A 1 162 ? -6.946 -3.687 1.392 1.00 95.44 162 LYS A C 1
ATOM 1270 O O . LYS A 1 162 ? -7.957 -4.395 1.354 1.00 95.44 162 LYS A O 1
ATOM 1275 N N . VAL A 1 163 ? -6.311 -3.296 0.303 1.00 96.50 163 VAL A N 1
ATOM 1276 C CA . VAL A 1 163 ? -6.666 -3.725 -1.045 1.00 96.50 163 VAL A CA 1
ATOM 1277 C C . VAL A 1 163 ? -5.424 -4.223 -1.761 1.00 96.50 163 VAL A C 1
ATOM 1279 O O . VAL A 1 163 ? -4.315 -3.737 -1.559 1.00 96.50 163 VAL A O 1
ATOM 1282 N N . THR A 1 164 ? -5.589 -5.272 -2.561 1.00 96.38 164 THR A N 1
ATOM 1283 C CA . THR A 1 164 ? -4.501 -5.824 -3.369 1.00 96.38 164 THR A CA 1
ATOM 1284 C C . THR A 1 164 ? -4.841 -5.667 -4.839 1.00 96.38 164 THR A C 1
ATOM 1286 O O . THR A 1 164 ? -5.840 -6.208 -5.322 1.00 96.38 164 THR A O 1
ATOM 1289 N N . LEU A 1 165 ? -3.980 -4.952 -5.550 1.00 95.12 165 LEU A N 1
ATOM 1290 C CA . LEU A 1 165 ? -4.080 -4.686 -6.974 1.00 95.12 165 LEU A CA 1
ATOM 1291 C C . LEU A 1 165 ? -3.093 -5.573 -7.732 1.00 95.12 165 LEU A C 1
ATOM 1293 O O . LEU A 1 165 ? -1.971 -5.805 -7.281 1.00 95.12 165 LEU A O 1
ATOM 1297 N N . ARG A 1 166 ? -3.543 -6.115 -8.866 1.00 92.81 166 ARG A N 1
ATOM 1298 C CA . ARG A 1 166 ? -2.767 -6.976 -9.773 1.00 92.81 166 ARG A CA 1
ATOM 1299 C C . ARG A 1 166 ? -3.169 -6.677 -11.215 1.00 92.81 166 ARG A C 1
ATOM 1301 O O . ARG A 1 166 ? -4.281 -6.203 -11.436 1.00 92.81 166 ARG A O 1
ATOM 1308 N N . GLY A 1 167 ? -2.296 -6.993 -12.168 1.00 89.75 167 GLY A N 1
ATOM 1309 C CA . GLY A 1 167 ? -2.571 -6.804 -13.594 1.00 89.75 167 GLY A CA 1
ATOM 1310 C C . GLY A 1 167 ? -2.797 -5.334 -13.956 1.00 89.75 167 GLY A C 1
ATOM 1311 O O . GLY A 1 167 ? -2.124 -4.452 -13.426 1.00 89.75 167 GLY A O 1
ATOM 1312 N N . SER A 1 168 ? -3.775 -5.063 -14.819 1.00 88.81 168 SER A N 1
ATOM 1313 C CA . SER A 1 168 ? -4.049 -3.718 -15.345 1.00 88.81 168 SER A CA 1
ATOM 1314 C C . SER A 1 168 ? -4.369 -2.682 -14.261 1.00 88.81 168 SER A C 1
ATOM 1316 O O . SER A 1 168 ? -3.847 -1.573 -14.312 1.00 88.81 168 SER A O 1
ATOM 1318 N N . SER A 1 169 ? -5.158 -3.032 -13.237 1.00 90.25 169 SER A N 1
ATOM 1319 C CA . SER A 1 169 ? -5.510 -2.100 -12.150 1.00 90.25 169 SER A CA 1
ATOM 1320 C C . SER A 1 169 ? -4.303 -1.682 -11.306 1.00 90.25 169 SER A C 1
ATOM 1322 O O . SER A 1 169 ? -4.280 -0.582 -10.765 1.00 90.25 169 SER A O 1
ATOM 1324 N N . MET A 1 170 ? -3.296 -2.553 -11.185 1.00 92.94 170 MET A N 1
ATOM 1325 C CA . MET A 1 170 ? -2.045 -2.227 -10.494 1.00 92.94 170 MET A CA 1
ATOM 1326 C C . MET A 1 170 ? -1.262 -1.171 -11.270 1.00 92.94 170 MET A C 1
ATOM 1328 O O . MET A 1 170 ? -0.819 -0.188 -10.686 1.00 92.94 170 MET A O 1
ATOM 1332 N N . TYR A 1 171 ? -1.135 -1.361 -12.583 1.00 90.81 171 TYR A N 1
ATOM 1333 C CA . TYR A 1 171 ? -0.464 -0.414 -13.465 1.00 90.81 171 TYR A CA 1
ATOM 1334 C C . TYR A 1 171 ? -1.203 0.929 -13.534 1.00 90.81 171 TYR A C 1
ATOM 1336 O O . TYR A 1 171 ? -0.567 1.971 -13.448 1.00 90.81 171 TYR A O 1
ATOM 1344 N N . ALA A 1 172 ? -2.537 0.925 -13.578 1.00 90.12 172 ALA A N 1
ATOM 1345 C CA . ALA A 1 172 ? -3.326 2.156 -13.508 1.00 90.12 172 ALA A CA 1
ATOM 1346 C C . ALA A 1 172 ? -3.115 2.915 -12.184 1.00 90.12 172 ALA A C 1
ATOM 1348 O O . ALA A 1 172 ? -2.984 4.134 -12.182 1.00 90.12 172 ALA A O 1
ATOM 1349 N N . PHE A 1 173 ? -3.048 2.207 -11.052 1.00 92.44 173 PHE A N 1
ATOM 1350 C CA . PHE A 1 173 ? -2.746 2.835 -9.765 1.00 92.44 173 PHE A CA 1
ATOM 1351 C C . PHE A 1 173 ? -1.321 3.398 -9.713 1.00 92.44 173 PHE A C 1
ATOM 1353 O O . PHE A 1 173 ? -1.126 4.497 -9.206 1.00 92.44 173 PHE A O 1
ATOM 1360 N N . LEU A 1 174 ? -0.338 2.672 -10.252 1.00 90.19 174 LEU A N 1
ATOM 1361 C CA . LEU A 1 174 ? 1.051 3.129 -10.297 1.00 90.19 174 LEU A CA 1
ATOM 1362 C C . LEU A 1 174 ? 1.206 4.399 -11.147 1.00 90.19 174 LEU A C 1
ATOM 1364 O O . LEU A 1 174 ? 1.915 5.314 -10.745 1.00 90.19 174 LEU A O 1
ATOM 1368 N N . ASP A 1 175 ? 0.501 4.476 -12.275 1.00 88.75 175 ASP A N 1
ATOM 1369 C CA . ASP A 1 175 ? 0.474 5.663 -13.134 1.00 88.75 175 ASP A CA 1
ATOM 1370 C C . ASP A 1 175 ? -0.110 6.882 -12.398 1.00 88.75 175 ASP A C 1
ATOM 1372 O O . ASP A 1 175 ? 0.481 7.962 -12.415 1.00 88.75 175 ASP A O 1
ATOM 1376 N N . LYS A 1 176 ? -1.214 6.695 -11.657 1.00 89.38 176 LYS A N 1
ATOM 1377 C CA . LYS A 1 176 ? -1.774 7.743 -10.785 1.00 89.38 176 LYS A CA 1
ATOM 1378 C C . LYS A 1 176 ? -0.797 8.160 -9.687 1.00 89.38 176 LYS A C 1
ATOM 1380 O O . LYS A 1 176 ? -0.635 9.348 -9.429 1.00 89.38 176 LYS A O 1
ATOM 1385 N N . LEU A 1 177 ? -0.133 7.197 -9.051 1.00 89.81 177 LEU A N 1
ATOM 1386 C CA . LEU A 1 177 ? 0.831 7.474 -7.992 1.00 89.81 177 LEU A CA 1
ATOM 1387 C C . LEU A 1 177 ? 1.971 8.361 -8.509 1.00 89.81 177 LEU A C 1
ATOM 1389 O O . LEU A 1 177 ? 2.267 9.390 -7.913 1.00 89.81 177 LEU A O 1
ATOM 1393 N N . ILE A 1 178 ? 2.573 7.985 -9.634 1.00 87.62 178 ILE A N 1
ATOM 1394 C CA . ILE A 1 178 ? 3.761 8.648 -10.174 1.00 87.62 178 ILE A CA 1
ATOM 1395 C C . ILE A 1 178 ? 3.429 10.016 -10.769 1.00 87.62 178 ILE A C 1
ATOM 1397 O O . ILE A 1 178 ? 4.114 10.983 -10.463 1.00 87.62 178 ILE A O 1
ATOM 1401 N N . ASN A 1 179 ? 2.371 10.118 -11.575 1.00 87.56 179 ASN A N 1
ATOM 1402 C CA . ASN A 1 179 ? 2.086 11.355 -12.306 1.00 87.56 179 ASN A CA 1
ATOM 1403 C C . ASN A 1 179 ? 1.280 12.373 -11.491 1.00 87.56 179 ASN A C 1
ATOM 1405 O O . ASN A 1 179 ? 1.338 13.563 -11.785 1.00 87.56 179 ASN A O 1
ATOM 1409 N N . LEU A 1 180 ? 0.492 11.922 -10.509 1.00 88.81 180 LEU A N 1
ATOM 1410 C CA . LEU A 1 180 ? -0.446 12.787 -9.790 1.00 88.81 180 LEU A CA 1
ATOM 1411 C C . LEU A 1 180 ? -0.059 12.971 -8.322 1.00 88.81 180 LEU A C 1
ATOM 1413 O O . LEU A 1 180 ? -0.051 14.091 -7.826 1.00 88.81 180 LEU A O 1
ATOM 1417 N N . VAL A 1 181 ? 0.268 11.882 -7.624 1.00 89.75 181 VAL A N 1
ATOM 1418 C CA . VAL A 1 181 ? 0.446 11.898 -6.162 1.00 89.75 181 VAL A CA 1
ATOM 1419 C C . VAL A 1 181 ? 1.853 12.344 -5.771 1.00 89.75 181 VAL A C 1
ATOM 1421 O O . VAL A 1 181 ? 1.993 13.256 -4.960 1.00 89.75 181 VAL A O 1
ATOM 1424 N N . LEU A 1 182 ? 2.897 11.737 -6.347 1.00 87.56 182 LEU A N 1
ATOM 1425 C CA . LEU A 1 182 ? 4.290 12.051 -6.004 1.00 87.56 182 LEU A CA 1
ATOM 1426 C C . LEU A 1 182 ? 4.674 13.519 -6.276 1.00 87.56 182 LEU A C 1
ATOM 1428 O O . LEU A 1 182 ? 5.311 14.102 -5.403 1.00 87.56 182 LEU A O 1
ATOM 1432 N N . PRO A 1 183 ? 4.267 14.160 -7.391 1.00 87.69 183 PRO A N 1
ATOM 1433 C CA . PRO A 1 183 ? 4.628 15.554 -7.656 1.00 87.69 183 PRO A CA 1
ATOM 1434 C C . PRO A 1 183 ? 3.942 16.546 -6.708 1.00 87.69 183 PRO A C 1
ATOM 1436 O O . PRO A 1 183 ? 4.475 17.619 -6.441 1.00 87.69 183 PRO A O 1
ATOM 1439 N N . ARG A 1 184 ? 2.756 16.198 -6.189 1.00 88.25 184 ARG A N 1
ATOM 1440 C CA . ARG A 1 184 ? 2.014 17.016 -5.212 1.00 88.25 184 ARG A CA 1
ATOM 1441 C C . ARG A 1 184 ? 2.504 16.811 -3.781 1.00 88.25 184 ARG A C 1
ATOM 1443 O O . ARG A 1 184 ? 2.246 17.643 -2.912 1.00 88.25 184 ARG A O 1
ATOM 1450 N N . ALA A 1 185 ? 3.166 15.691 -3.518 1.00 86.25 185 ALA A N 1
ATOM 1451 C CA . ALA A 1 185 ? 3.616 15.337 -2.190 1.00 86.25 185 ALA A CA 1
ATOM 1452 C C . ALA A 1 185 ? 4.792 16.210 -1.753 1.00 86.25 185 ALA A C 1
ATOM 1454 O O . ALA A 1 185 ? 5.761 16.416 -2.482 1.00 86.25 185 ALA A O 1
ATOM 1455 N N . ARG A 1 186 ? 4.750 16.672 -0.502 1.00 83.38 186 ARG A N 1
ATOM 1456 C CA . ARG A 1 186 ? 5.931 17.278 0.112 1.00 83.38 186 ARG A CA 1
ATOM 1457 C C . ARG A 1 186 ? 6.997 16.200 0.338 1.00 83.38 186 ARG A C 1
ATOM 1459 O O . ARG A 1 186 ? 6.645 15.091 0.744 1.00 83.38 186 ARG A O 1
ATOM 1466 N N . PRO A 1 187 ? 8.292 16.518 0.175 1.00 73.75 187 PRO A N 1
ATOM 1467 C CA . PRO A 1 187 ? 9.370 15.541 0.335 1.00 73.75 187 PRO A CA 1
ATOM 1468 C C . PRO A 1 187 ? 9.426 14.920 1.742 1.00 73.75 187 PRO A C 1
ATOM 1470 O O . PRO A 1 187 ? 9.853 13.783 1.884 1.00 73.75 187 PRO A O 1
ATOM 1473 N N . SER A 1 188 ? 8.942 15.616 2.778 1.00 70.44 188 SER A N 1
ATOM 1474 C CA . SER A 1 188 ? 8.826 15.084 4.147 1.00 70.44 188 SER A CA 1
ATOM 1475 C C . SER A 1 188 ? 7.609 14.180 4.377 1.00 70.44 188 SER A C 1
ATOM 1477 O O . SER A 1 188 ? 7.521 13.513 5.405 1.00 70.44 188 SER A O 1
ATOM 1479 N N . SER A 1 189 ? 6.643 14.181 3.456 1.00 72.00 189 SER A N 1
ATOM 1480 C CA . SER A 1 189 ? 5.390 13.427 3.566 1.00 72.00 189 SER A CA 1
ATOM 1481 C C . SER A 1 189 ? 5.461 12.042 2.922 1.00 72.00 189 SER A C 1
ATOM 1483 O O . SER A 1 189 ? 4.522 11.263 3.089 1.00 72.00 189 SER A O 1
ATOM 1485 N N . ILE A 1 190 ? 6.552 11.737 2.210 1.00 77.38 190 ILE A N 1
ATOM 1486 C CA . ILE A 1 190 ? 6.816 10.428 1.614 1.00 77.38 190 ILE A CA 1
ATOM 1487 C C . ILE A 1 190 ? 7.979 9.775 2.350 1.00 77.38 190 ILE A C 1
ATOM 1489 O O . ILE A 1 190 ? 9.112 10.243 2.281 1.00 77.38 190 ILE A O 1
ATOM 1493 N N . ASN A 1 191 ? 7.707 8.640 2.986 1.00 78.31 191 ASN A N 1
ATOM 1494 C CA . ASN A 1 191 ? 8.746 7.779 3.538 1.00 78.31 191 ASN A CA 1
ATOM 1495 C C . ASN A 1 191 ? 8.869 6.537 2.658 1.00 78.31 191 ASN A C 1
ATOM 1497 O O . ASN A 1 191 ? 7.948 5.729 2.600 1.00 78.31 191 ASN A O 1
ATOM 1501 N N . GLY A 1 192 ? 9.988 6.397 1.949 1.00 80.56 192 GLY A N 1
ATOM 1502 C CA . GLY A 1 192 ? 10.245 5.274 1.047 1.00 80.56 192 GLY A CA 1
ATOM 1503 C C . GLY A 1 192 ? 11.370 4.381 1.560 1.00 80.56 192 GLY A C 1
ATOM 1504 O O . GLY A 1 192 ? 12.395 4.883 2.014 1.00 80.56 192 GLY A O 1
ATOM 1505 N N . GLY A 1 193 ? 11.208 3.064 1.465 1.00 82.81 193 GLY A N 1
ATOM 1506 C CA . GLY A 1 193 ? 12.235 2.103 1.863 1.00 82.81 193 GLY A CA 1
ATOM 1507 C C . GLY A 1 193 ? 12.130 0.784 1.106 1.00 82.81 193 GLY A C 1
ATOM 1508 O O . GLY A 1 193 ? 11.042 0.355 0.724 1.00 82.81 193 GLY A O 1
ATOM 1509 N N . ILE A 1 194 ? 13.274 0.137 0.881 1.00 83.06 194 ILE A N 1
ATOM 1510 C CA . ILE A 1 194 ? 13.344 -1.191 0.262 1.00 83.06 194 ILE A CA 1
ATOM 1511 C C . ILE A 1 194 ? 13.574 -2.226 1.359 1.00 83.06 194 ILE A C 1
ATOM 1513 O O . ILE A 1 194 ? 14.537 -2.140 2.119 1.00 83.06 194 ILE A O 1
ATOM 1517 N N . ASP A 1 195 ? 12.706 -3.231 1.406 1.00 82.25 195 ASP A N 1
ATOM 1518 C CA . ASP A 1 195 ? 12.868 -4.376 2.292 1.00 82.25 195 ASP A CA 1
ATOM 1519 C C . ASP A 1 195 ? 13.903 -5.366 1.748 1.00 82.25 195 ASP A C 1
ATOM 1521 O O . ASP A 1 195 ? 14.076 -5.544 0.540 1.00 82.25 195 ASP A O 1
ATOM 1525 N N . LEU A 1 196 ? 14.462 -6.172 2.654 1.00 71.44 196 LEU A N 1
ATOM 1526 C CA . LEU A 1 196 ? 15.375 -7.283 2.343 1.00 71.44 196 LEU A CA 1
ATOM 1527 C C . LEU A 1 196 ? 14.799 -8.322 1.358 1.00 71.44 196 LEU A C 1
ATOM 1529 O O . LEU A 1 196 ? 15.548 -9.107 0.768 1.00 71.44 196 LEU A O 1
ATOM 1533 N N . ASN A 1 197 ? 13.476 -8.343 1.184 1.00 74.38 197 ASN A N 1
ATOM 1534 C CA . ASN A 1 197 ? 12.756 -9.276 0.319 1.00 74.38 197 ASN A CA 1
ATOM 1535 C C . ASN A 1 197 ? 12.432 -8.709 -1.076 1.00 74.38 197 ASN A C 1
ATOM 1537 O O . ASN A 1 197 ? 11.759 -9.392 -1.847 1.00 74.38 197 ASN A O 1
ATOM 1541 N N . GLY A 1 198 ? 12.897 -7.498 -1.409 1.00 76.38 198 GLY A N 1
ATOM 1542 C CA . GLY A 1 198 ? 12.602 -6.853 -2.695 1.00 76.38 198 GLY A CA 1
ATOM 1543 C C . GLY A 1 198 ? 11.188 -6.264 -2.772 1.00 76.38 198 GLY A C 1
ATOM 1544 O O . GLY A 1 198 ? 10.613 -6.155 -3.855 1.00 76.38 198 GLY A O 1
ATOM 1545 N N . THR A 1 199 ? 10.603 -5.920 -1.623 1.00 87.50 199 THR A N 1
ATOM 1546 C CA . THR A 1 199 ? 9.383 -5.106 -1.557 1.00 87.50 199 THR A CA 1
ATOM 1547 C C . THR A 1 199 ? 9.797 -3.651 -1.423 1.00 87.50 199 THR A C 1
ATOM 1549 O O . THR A 1 199 ? 10.642 -3.335 -0.588 1.00 87.50 199 THR A O 1
ATOM 1552 N N . TYR A 1 200 ? 9.196 -2.775 -2.218 1.00 88.56 200 TYR A N 1
ATOM 1553 C CA . TYR A 1 200 ? 9.338 -1.338 -2.038 1.00 88.56 200 TYR A CA 1
ATOM 1554 C C . TYR A 1 200 ? 8.128 -0.801 -1.279 1.00 88.56 200 TYR A C 1
ATOM 1556 O O . TYR A 1 200 ? 6.993 -0.964 -1.731 1.00 88.56 200 TYR A O 1
ATOM 1564 N N . ASN A 1 201 ? 8.372 -0.203 -0.117 1.00 90.50 201 ASN A N 1
ATOM 1565 C CA . ASN A 1 201 ? 7.343 0.371 0.736 1.00 90.50 201 ASN A CA 1
ATOM 1566 C C . ASN A 1 201 ? 7.394 1.893 0.652 1.00 90.50 201 ASN A C 1
ATOM 1568 O O . ASN A 1 201 ? 8.465 2.489 0.743 1.00 90.50 201 ASN A O 1
ATOM 1572 N N . ILE A 1 202 ? 6.223 2.500 0.510 1.00 90.81 202 ILE A N 1
ATOM 1573 C CA . ILE A 1 202 ? 6.021 3.942 0.463 1.00 90.81 202 ILE A CA 1
ATOM 1574 C C . ILE A 1 202 ? 4.920 4.271 1.466 1.00 90.81 202 ILE A C 1
ATOM 1576 O O . ILE A 1 202 ? 3.777 3.852 1.291 1.00 90.81 202 ILE A O 1
ATOM 1580 N N . GLY A 1 203 ? 5.265 5.009 2.511 1.00 91.56 203 GLY A N 1
ATOM 1581 C CA . GLY A 1 203 ? 4.313 5.601 3.440 1.00 91.56 203 GLY A CA 1
ATOM 1582 C C . GLY A 1 203 ? 3.921 6.992 2.961 1.00 91.56 203 GLY A C 1
ATOM 1583 O O . GLY A 1 203 ? 4.791 7.832 2.726 1.00 91.56 203 GLY A O 1
ATOM 1584 N N . ILE A 1 204 ? 2.619 7.220 2.825 1.00 91.31 204 ILE A N 1
ATOM 1585 C CA . ILE A 1 204 ? 2.016 8.511 2.513 1.00 91.31 204 ILE A CA 1
ATOM 1586 C C . ILE A 1 204 ? 1.258 8.986 3.747 1.00 91.31 204 ILE A C 1
ATOM 1588 O O . ILE A 1 204 ? 0.219 8.426 4.101 1.00 91.31 204 ILE A O 1
ATOM 1592 N N . SER A 1 205 ? 1.765 10.042 4.379 1.00 89.69 205 SER A N 1
ATOM 1593 C CA . SER A 1 205 ? 1.149 10.610 5.585 1.00 89.69 205 SER A CA 1
ATOM 1594 C C . SER A 1 205 ? -0.056 11.506 5.293 1.00 89.69 205 SER A C 1
ATOM 1596 O O . SER A 1 205 ? -0.848 11.765 6.188 1.00 89.69 205 SER A O 1
ATOM 1598 N N . ASP A 1 206 ? -0.187 12.016 4.066 1.00 89.56 206 ASP A N 1
ATOM 1599 C CA . ASP A 1 206 ? -1.283 12.908 3.682 1.00 89.56 206 ASP A CA 1
ATOM 1600 C C . ASP A 1 206 ? -2.209 12.215 2.668 1.00 89.56 206 ASP A C 1
ATOM 1602 O O . ASP A 1 206 ? -1.820 12.013 1.512 1.00 89.56 206 ASP A O 1
ATOM 1606 N N . PRO A 1 207 ? -3.426 11.811 3.069 1.00 89.00 207 PRO A N 1
ATOM 1607 C CA . PRO A 1 207 ? -4.338 11.120 2.169 1.00 89.00 207 PRO A CA 1
ATOM 1608 C C . PRO A 1 207 ? -4.910 12.018 1.067 1.00 89.00 207 PRO A C 1
ATOM 1610 O O . PRO A 1 207 ? -5.313 11.499 0.027 1.00 89.00 207 PRO A O 1
ATOM 1613 N N . PHE A 1 208 ? -4.915 13.343 1.242 1.00 90.81 208 PHE A N 1
ATOM 1614 C CA . PHE A 1 208 ? -5.509 14.281 0.282 1.00 90.81 208 PHE A CA 1
ATOM 1615 C C . PHE A 1 208 ? -4.637 14.529 -0.953 1.00 90.81 208 PHE A C 1
ATOM 1617 O O . PHE A 1 208 ? -5.041 15.228 -1.876 1.00 90.81 208 PHE A O 1
ATOM 1624 N N . LEU A 1 209 ? -3.462 13.897 -1.026 1.00 89.94 209 LEU A N 1
ATOM 1625 C CA . LEU A 1 209 ? -2.658 13.868 -2.248 1.00 89.94 209 LEU A CA 1
ATOM 1626 C C . LEU A 1 209 ? -3.369 13.129 -3.392 1.00 89.94 209 LEU A C 1
ATOM 1628 O O . LEU A 1 209 ? -3.116 13.407 -4.567 1.00 89.94 209 LEU A O 1
ATOM 1632 N N . PHE A 1 210 ? -4.280 12.211 -3.057 1.00 90.81 210 PHE A N 1
ATOM 1633 C CA . PHE A 1 210 ? -5.206 11.632 -4.020 1.00 90.81 210 PHE A CA 1
ATOM 1634 C C . PHE A 1 210 ? -6.336 12.625 -4.299 1.00 90.81 210 PHE A C 1
ATOM 1636 O O . PHE A 1 210 ? -7.157 12.902 -3.424 1.00 90.81 210 PHE A O 1
ATOM 1643 N N . VAL A 1 211 ? -6.405 13.115 -5.540 1.00 88.94 211 VAL A N 1
ATOM 1644 C CA . VAL A 1 211 ? -7.450 14.046 -6.005 1.00 88.94 211 VAL A CA 1
ATOM 1645 C C . VAL A 1 211 ? -8.852 13.484 -5.732 1.00 88.94 211 VAL A C 1
ATOM 1647 O O . VAL A 1 211 ? -9.772 14.221 -5.392 1.00 88.94 211 VAL A O 1
ATOM 1650 N N . GLU A 1 212 ? -9.020 12.162 -5.817 1.00 89.94 212 GLU A N 1
ATOM 1651 C CA . GLU A 1 212 ? -10.290 11.492 -5.535 1.00 89.94 212 GLU A CA 1
ATOM 1652 C C . GLU A 1 212 ? -10.758 11.649 -4.077 1.00 89.94 212 GLU A C 1
ATOM 1654 O O . GLU A 1 212 ? -11.960 11.614 -3.821 1.00 89.94 212 GLU A O 1
ATOM 1659 N N . LEU A 1 213 ? -9.835 11.818 -3.125 1.00 90.94 213 LEU A N 1
ATOM 1660 C CA . LEU A 1 213 ? -10.162 12.062 -1.716 1.00 90.94 213 LEU A CA 1
ATOM 1661 C C . LEU A 1 213 ? -10.287 13.550 -1.397 1.00 90.94 213 LEU A C 1
ATOM 1663 O O . LEU A 1 213 ? -11.104 13.923 -0.558 1.00 90.94 213 LEU A O 1
ATOM 1667 N N . GLU A 1 214 ? -9.512 14.393 -2.075 1.00 88.00 214 GLU A N 1
ATOM 1668 C CA . GLU A 1 214 ? -9.540 15.849 -1.917 1.00 88.00 214 GLU A CA 1
ATOM 1669 C C . GLU A 1 214 ? -10.937 16.436 -2.174 1.00 88.00 214 GLU A C 1
ATOM 1671 O O . GLU A 1 214 ? -11.424 17.232 -1.374 1.00 88.00 214 GLU A O 1
ATOM 1676 N N . TYR A 1 215 ? -11.639 15.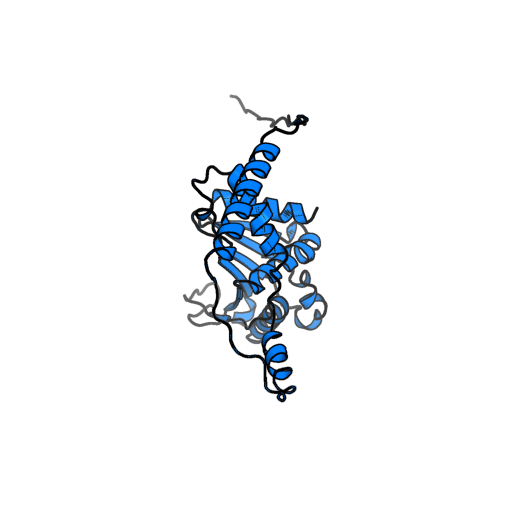974 -3.218 1.00 87.12 215 TYR A N 1
ATOM 1677 C CA . TYR A 1 215 ? -13.015 16.408 -3.509 1.00 87.12 215 TYR A CA 1
ATOM 1678 C C . TYR A 1 215 ? -14.033 16.070 -2.408 1.00 87.12 215 TYR A C 1
ATOM 1680 O O . TYR A 1 215 ? -15.122 16.640 -2.374 1.00 87.12 215 TYR A O 1
ATOM 1688 N N . HIS A 1 216 ? -13.695 15.146 -1.510 1.00 89.00 216 HIS A N 1
ATOM 1689 C CA . HIS A 1 216 ? -14.557 14.668 -0.434 1.00 89.00 216 HIS A CA 1
ATOM 1690 C C . HIS A 1 216 ? -13.940 14.935 0.944 1.00 89.00 216 HIS A C 1
ATOM 1692 O O . HIS A 1 216 ? -14.083 14.123 1.861 1.00 89.00 216 HIS A O 1
ATOM 1698 N N . TYR A 1 217 ? -13.268 16.079 1.093 1.00 87.19 217 TYR A N 1
ATOM 1699 C CA . TYR A 1 217 ? -12.542 16.454 2.306 1.00 87.19 217 TYR A CA 1
ATOM 1700 C C . TYR A 1 217 ? -13.350 16.249 3.597 1.00 87.19 217 TYR A C 1
ATOM 1702 O O . TYR A 1 217 ? -12.862 15.613 4.531 1.00 87.19 217 TYR A O 1
ATOM 1710 N N . ASP A 1 218 ? -14.608 16.697 3.624 1.00 87.62 218 ASP A N 1
ATOM 1711 C CA . ASP A 1 218 ? -15.478 16.648 4.808 1.00 87.62 218 ASP A CA 1
ATOM 1712 C C . ASP A 1 218 ? -15.718 15.229 5.343 1.00 87.62 218 ASP A C 1
ATOM 1714 O O . ASP A 1 218 ? -15.938 15.040 6.538 1.00 87.62 218 ASP A O 1
ATOM 1718 N N . LEU A 1 219 ? -15.649 14.216 4.474 1.00 88.00 219 LEU A N 1
ATOM 1719 C CA . LEU A 1 219 ? -15.890 12.819 4.839 1.00 88.00 219 LEU A CA 1
ATOM 1720 C C . LEU A 1 219 ? -14.629 12.106 5.346 1.00 88.00 219 LEU A C 1
ATOM 1722 O O . LEU A 1 219 ? -14.745 11.108 6.057 1.00 88.00 219 LEU A O 1
ATOM 1726 N N . PHE A 1 220 ? -13.438 12.585 4.973 1.00 89.50 220 PHE A N 1
ATOM 1727 C CA . PHE A 1 220 ? -12.167 11.872 5.161 1.00 89.50 220 PHE A CA 1
ATOM 1728 C C . PHE A 1 220 ? -11.196 12.552 6.137 1.00 89.50 220 PHE A C 1
ATOM 1730 O O . PHE A 1 220 ? -10.054 12.114 6.257 1.00 89.50 220 PHE A O 1
ATOM 1737 N N . GLN A 1 221 ? -11.638 13.570 6.881 1.00 85.50 221 GLN A N 1
ATOM 1738 C CA . GLN A 1 221 ? -10.797 14.336 7.820 1.00 85.50 221 GLN A CA 1
ATOM 1739 C C . GLN A 1 221 ? -10.103 13.480 8.891 1.00 85.50 221 GLN A C 1
ATOM 1741 O O . GLN A 1 221 ? -9.047 13.845 9.404 1.00 85.50 221 GLN A O 1
ATOM 1746 N N . SER A 1 222 ? -10.696 12.347 9.261 1.00 85.94 222 SER A N 1
ATOM 1747 C CA . SER A 1 222 ? -10.177 11.474 10.311 1.00 85.94 222 SER A CA 1
ATOM 1748 C C . SER A 1 222 ? -9.073 10.517 9.842 1.00 85.94 222 SER A C 1
ATOM 1750 O O . SER A 1 222 ? -8.433 9.867 10.679 1.00 85.94 222 SER A O 1
ATOM 1752 N N . LEU A 1 223 ? -8.838 10.427 8.528 1.00 89.06 223 LEU A N 1
ATOM 1753 C CA . LEU A 1 223 ? -7.932 9.462 7.920 1.00 89.06 223 LEU A CA 1
ATOM 1754 C C . LEU A 1 223 ? -6.467 9.907 8.060 1.00 89.06 223 LEU A C 1
ATOM 1756 O O . LEU A 1 223 ? -6.105 11.023 7.713 1.00 89.06 223 LEU A O 1
ATOM 1760 N N . GLU A 1 224 ? -5.612 9.020 8.574 1.00 86.25 224 GLU A N 1
ATOM 1761 C CA . GLU A 1 224 ? -4.222 9.358 8.936 1.00 86.25 224 GLU A CA 1
ATOM 1762 C C . GLU A 1 224 ? -3.209 9.152 7.799 1.00 86.25 224 GLU A C 1
ATOM 1764 O O . GLU A 1 224 ? -2.096 9.653 7.895 1.00 86.25 224 GLU A O 1
ATOM 1769 N N . GLY A 1 225 ? -3.560 8.402 6.749 1.00 89.81 225 GLY A N 1
ATOM 1770 C CA . GLY A 1 225 ? -2.670 8.132 5.618 1.00 89.81 225 GLY A CA 1
ATOM 1771 C C . GLY A 1 225 ? -2.777 6.712 5.060 1.00 89.81 225 GLY A C 1
ATOM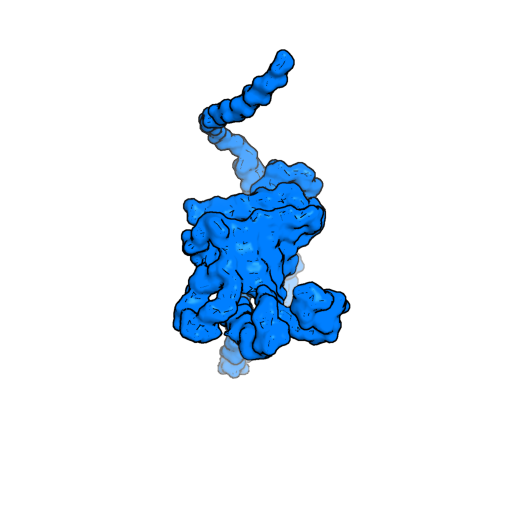 1772 O O . GLY A 1 225 ? -3.698 5.946 5.383 1.00 89.81 225 GLY A O 1
ATOM 1773 N N . PHE A 1 226 ? -1.813 6.373 4.204 1.00 92.75 226 PHE A N 1
ATOM 1774 C CA . PHE A 1 226 ? -1.741 5.105 3.486 1.00 92.75 226 PHE A CA 1
ATOM 1775 C C . PHE A 1 226 ? -0.322 4.551 3.415 1.00 92.75 226 PHE A C 1
ATOM 1777 O O . PHE A 1 226 ? 0.620 5.272 3.104 1.00 92.75 226 PHE A O 1
ATOM 1784 N N . ASP A 1 227 ? -0.209 3.235 3.563 1.00 93.38 227 ASP A N 1
ATOM 1785 C CA . ASP A 1 227 ? 1.008 2.494 3.252 1.00 93.38 227 ASP A CA 1
ATOM 1786 C C . ASP A 1 227 ? 0.828 1.738 1.936 1.00 93.38 227 ASP A C 1
ATOM 1788 O O . ASP A 1 227 ? -0.128 0.976 1.751 1.00 93.38 227 ASP A O 1
ATOM 1792 N N . ILE A 1 228 ? 1.770 1.923 1.020 1.00 94.25 228 ILE A N 1
ATOM 1793 C CA . ILE A 1 228 ? 1.801 1.271 -0.284 1.00 94.25 228 ILE A CA 1
ATOM 1794 C C . ILE A 1 228 ? 2.997 0.329 -0.315 1.00 94.25 228 ILE A C 1
ATOM 1796 O O . ILE A 1 228 ? 4.138 0.758 -0.194 1.00 94.25 228 ILE A O 1
ATOM 1800 N N . ALA A 1 229 ? 2.739 -0.954 -0.540 1.00 93.38 229 ALA A N 1
ATOM 1801 C CA . ALA A 1 229 ? 3.769 -1.966 -0.724 1.00 93.38 229 ALA A CA 1
ATOM 1802 C C . ALA A 1 229 ? 3.737 -2.493 -2.162 1.00 93.38 229 ALA A C 1
ATOM 1804 O O . ALA A 1 229 ? 2.815 -3.219 -2.559 1.00 93.38 229 ALA A O 1
ATOM 1805 N N . LEU A 1 230 ? 4.757 -2.147 -2.944 1.00 91.56 230 LEU A N 1
ATOM 1806 C CA . LEU A 1 230 ? 5.015 -2.713 -4.260 1.00 91.56 230 LEU A CA 1
ATOM 1807 C C . LEU A 1 230 ? 5.837 -3.993 -4.096 1.00 91.56 230 LEU A C 1
ATOM 1809 O O . LEU A 1 230 ? 7.004 -3.966 -3.713 1.00 91.56 230 LEU A O 1
ATOM 1813 N N . VAL A 1 231 ? 5.225 -5.133 -4.406 1.00 90.06 231 VAL A N 1
ATOM 1814 C CA . VAL A 1 231 ? 5.875 -6.438 -4.269 1.00 90.06 231 VAL A CA 1
ATOM 1815 C C . VAL A 1 231 ? 6.457 -6.861 -5.609 1.00 90.06 231 VAL A C 1
ATOM 1817 O O . VAL A 1 231 ? 5.715 -7.197 -6.541 1.00 90.06 231 VAL A O 1
ATOM 1820 N N . MET A 1 232 ? 7.784 -6.905 -5.675 1.00 85.25 232 MET A N 1
ATOM 1821 C CA . MET A 1 232 ? 8.530 -7.474 -6.796 1.00 85.25 232 MET A CA 1
ATOM 1822 C C . MET A 1 232 ? 9.047 -8.876 -6.443 1.00 85.25 232 MET A C 1
ATOM 1824 O O . MET A 1 232 ? 8.645 -9.4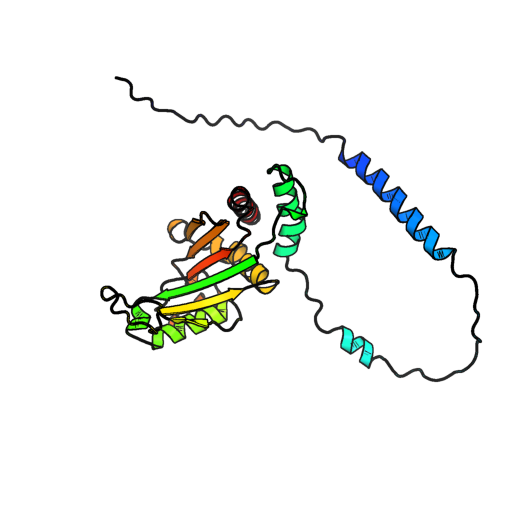84 -5.443 1.00 85.25 232 MET A O 1
ATOM 1828 N N . SER A 1 233 ? 9.841 -9.477 -7.326 1.00 78.81 233 SER A N 1
ATOM 1829 C CA . SER A 1 233 ? 10.406 -10.798 -7.072 1.00 78.81 233 SER A CA 1
ATOM 1830 C C . SER A 1 233 ? 11.620 -10.706 -6.140 1.00 78.81 233 SER A C 1
ATOM 1832 O O . SER A 1 233 ? 12.466 -9.843 -6.347 1.00 78.81 233 SER A O 1
ATOM 1834 N N . PRO A 1 234 ? 11.780 -11.623 -5.165 1.00 65.31 234 PRO A N 1
ATOM 1835 C CA . PRO A 1 234 ? 12.916 -11.597 -4.237 1.00 65.31 234 PRO A CA 1
ATOM 1836 C C . PRO A 1 234 ? 14.293 -11.787 -4.882 1.00 65.31 234 PRO A C 1
ATOM 1838 O O . PRO A 1 234 ? 15.297 -11.610 -4.200 1.00 65.31 234 PRO A O 1
ATOM 1841 N N . ARG A 1 235 ? 14.349 -12.202 -6.153 1.00 68.50 235 ARG A N 1
ATOM 1842 C CA . ARG A 1 235 ? 15.591 -12.340 -6.928 1.00 68.50 235 ARG A CA 1
ATOM 1843 C C . ARG A 1 235 ? 16.125 -10.990 -7.411 1.00 68.50 235 ARG A C 1
ATOM 1845 O O . ARG A 1 235 ? 17.325 -10.840 -7.588 1.00 68.50 235 ARG A O 1
ATOM 1852 N N . ASP A 1 236 ? 15.257 -9.987 -7.487 1.00 64.12 236 ASP A N 1
ATOM 1853 C CA . ASP A 1 236 ? 15.521 -8.715 -8.156 1.00 64.12 236 ASP A CA 1
ATOM 1854 C C . ASP A 1 236 ? 15.977 -7.635 -7.158 1.00 64.12 236 ASP A C 1
ATOM 1856 O O . ASP A 1 236 ? 15.727 -6.450 -7.342 1.00 64.12 236 ASP A O 1
ATOM 1860 N N . LYS A 1 237 ? 16.630 -8.013 -6.050 1.00 63.00 237 LYS A N 1
ATOM 1861 C CA . LYS A 1 237 ? 16.874 -7.101 -4.909 1.00 63.00 237 LYS A CA 1
ATOM 1862 C C . LYS A 1 237 ? 17.675 -5.854 -5.282 1.00 63.00 237 LYS A C 1
ATOM 1864 O O . LYS A 1 237 ? 17.323 -4.763 -4.850 1.00 63.00 237 LYS A O 1
ATOM 1869 N N . GLY A 1 238 ? 18.727 -6.019 -6.086 1.00 66.12 238 GLY A N 1
ATOM 1870 C CA . GLY A 1 238 ? 19.534 -4.902 -6.595 1.00 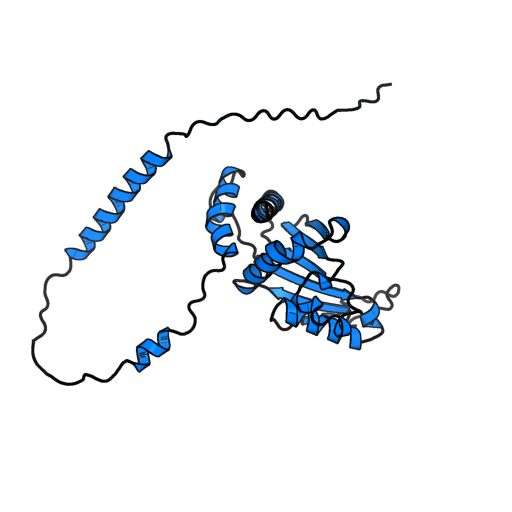66.12 238 GLY A CA 1
ATOM 1871 C C . GLY A 1 238 ? 18.845 -4.109 -7.710 1.00 66.12 238 GLY A C 1
ATOM 1872 O O . GLY A 1 238 ? 19.238 -2.987 -7.999 1.00 66.12 238 GLY A O 1
ATOM 1873 N N . ILE A 1 239 ? 17.791 -4.674 -8.296 1.00 71.69 239 ILE A N 1
ATOM 1874 C CA . ILE A 1 239 ? 17.061 -4.124 -9.439 1.00 71.69 239 ILE A CA 1
ATOM 1875 C C . ILE A 1 239 ? 15.934 -3.202 -8.968 1.00 71.69 239 ILE A C 1
ATOM 1877 O O . ILE A 1 239 ? 15.644 -2.218 -9.634 1.00 71.69 239 ILE A O 1
ATOM 1881 N N . VAL A 1 240 ? 15.316 -3.469 -7.810 1.00 72.56 240 VAL A N 1
ATOM 1882 C CA . VAL A 1 240 ? 14.212 -2.651 -7.267 1.00 72.56 240 VAL A CA 1
ATOM 1883 C C . VAL A 1 240 ? 14.552 -1.150 -7.149 1.00 72.56 240 VAL A C 1
ATOM 1885 O O . VAL A 1 240 ? 13.723 -0.347 -7.581 1.00 72.56 240 VAL A O 1
ATOM 1888 N N . PRO A 1 241 ? 15.724 -0.727 -6.623 1.00 70.81 241 PRO A N 1
ATOM 1889 C CA . PRO A 1 241 ? 16.074 0.693 -6.584 1.00 70.81 241 PRO A CA 1
ATOM 1890 C C . PRO A 1 241 ? 16.230 1.301 -7.982 1.00 70.81 241 PRO A C 1
ATOM 1892 O O . PRO A 1 241 ? 15.721 2.391 -8.218 1.00 70.81 241 PRO A O 1
ATOM 1895 N N . LEU A 1 242 ? 16.875 0.581 -8.908 1.00 70.44 242 LEU A N 1
ATOM 1896 C CA . LEU A 1 242 ? 17.086 1.023 -10.294 1.00 70.44 242 LEU A CA 1
ATOM 1897 C C . LEU A 1 242 ? 15.762 1.143 -11.058 1.00 70.44 242 LEU A C 1
ATOM 1899 O O . LEU A 1 242 ? 15.511 2.110 -11.772 1.00 70.44 242 LEU A O 1
ATOM 1903 N N . PHE A 1 243 ? 14.873 0.176 -10.845 1.00 72.75 243 PHE A N 1
ATOM 1904 C CA . PHE A 1 243 ? 13.510 0.188 -11.353 1.00 72.75 243 PHE A CA 1
ATOM 1905 C C . PHE A 1 243 ? 12.741 1.413 -10.849 1.00 72.75 243 PHE A C 1
ATOM 1907 O O . PHE A 1 243 ? 12.059 2.079 -11.625 1.00 72.75 243 PHE A O 1
ATOM 1914 N N . TRP A 1 244 ? 12.862 1.729 -9.557 1.00 70.69 244 TRP A N 1
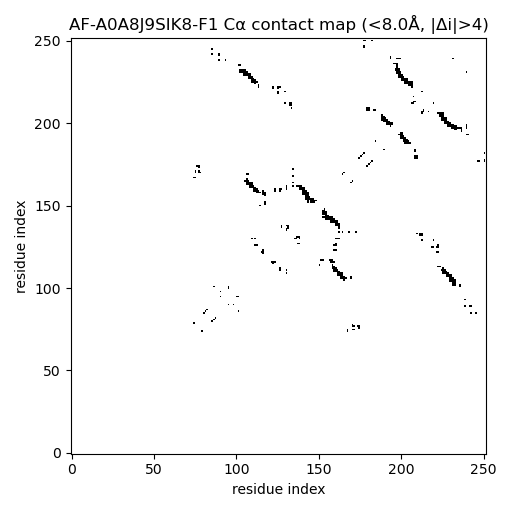ATOM 1915 C CA . TRP A 1 244 ? 12.196 2.888 -8.977 1.00 70.69 244 TRP A CA 1
ATOM 1916 C C . TRP A 1 244 ? 12.778 4.210 -9.490 1.00 70.69 244 TRP A C 1
ATOM 1918 O O . TRP A 1 244 ? 12.015 5.100 -9.860 1.00 70.69 244 TRP A O 1
ATOM 1928 N N . SER A 1 245 ? 14.105 4.332 -9.601 1.00 68.31 245 SER A N 1
ATOM 1929 C CA . SER A 1 245 ? 14.731 5.528 -10.178 1.00 68.31 245 SER A CA 1
ATOM 1930 C C . SER A 1 245 ? 14.351 5.727 -11.645 1.00 68.31 245 SER A C 1
ATOM 1932 O O . SER A 1 245 ? 14.037 6.845 -12.041 1.00 68.31 245 SER A O 1
ATOM 1934 N N . GLY A 1 246 ? 14.287 4.648 -12.434 1.00 68.50 246 GLY A N 1
ATOM 1935 C CA . GLY A 1 246 ? 13.843 4.699 -13.832 1.00 68.50 246 GLY A CA 1
ATOM 1936 C C . GLY A 1 246 ? 12.359 5.055 -13.997 1.00 68.50 246 GLY A C 1
ATOM 1937 O O . GLY A 1 246 ? 11.948 5.551 -15.041 1.00 68.50 246 GLY A O 1
ATOM 1938 N N . LEU A 1 247 ? 11.540 4.833 -12.965 1.00 68.50 247 LEU A N 1
ATOM 1939 C CA . LEU A 1 247 ? 10.151 5.297 -12.927 1.00 68.50 247 LEU A CA 1
ATOM 1940 C C . LEU A 1 247 ? 10.025 6.766 -12.519 1.00 68.50 247 LEU A C 1
ATOM 1942 O O . LEU A 1 247 ? 9.072 7.417 -12.932 1.00 68.50 247 LEU A O 1
ATOM 1946 N N . GLN A 1 248 ? 10.956 7.298 -11.725 1.00 64.38 248 GLN A N 1
ATOM 1947 C CA . GLN A 1 248 ? 10.955 8.711 -11.336 1.00 64.38 248 GLN A CA 1
ATOM 1948 C C . GLN A 1 248 ? 11.439 9.626 -12.467 1.00 64.38 248 GLN A C 1
ATOM 1950 O O . GLN A 1 248 ? 10.899 10.717 -12.632 1.00 64.38 248 GLN A O 1
ATOM 1955 N N . THR A 1 249 ? 12.388 9.184 -13.296 1.00 60.44 249 THR A N 1
ATOM 1956 C CA . THR A 1 249 ? 12.863 9.962 -14.459 1.00 60.44 249 THR A CA 1
ATOM 1957 C C . THR A 1 249 ? 11.779 10.229 -15.505 1.00 60.44 249 THR A C 1
ATOM 1959 O O . THR A 1 249 ? 11.905 11.171 -16.273 1.00 60.44 249 THR A O 1
ATOM 1962 N N . LEU A 1 250 ? 10.683 9.465 -15.508 1.00 56.22 250 LEU A N 1
ATOM 1963 C CA . LEU A 1 250 ? 9.494 9.737 -16.327 1.00 56.22 250 LEU A CA 1
ATOM 1964 C C . LEU A 1 250 ? 8.730 11.008 -15.931 1.00 56.22 250 LEU A C 1
ATOM 1966 O O . LEU A 1 250 ? 7.901 11.474 -16.710 1.00 56.22 250 LEU A O 1
ATOM 1970 N N . THR A 1 251 ? 8.939 11.509 -14.711 1.00 48.72 251 THR A N 1
ATOM 1971 C CA . THR A 1 251 ? 8.210 12.668 -14.165 1.00 48.72 251 THR A CA 1
ATOM 1972 C C . THR A 1 251 ? 8.967 13.988 -14.298 1.00 48.72 251 THR A C 1
ATOM 1974 O O . THR A 1 251 ? 8.451 15.012 -13.850 1.00 48.72 251 THR A O 1
ATOM 1977 N N . GLY A 1 252 ? 10.162 13.964 -14.901 1.00 40.09 252 GLY A N 1
ATOM 1978 C CA . GLY A 1 252 ? 11.021 15.127 -15.148 1.00 40.09 252 GLY A CA 1
ATOM 1979 C C . GLY A 1 252 ? 11.092 15.523 -16.613 1.00 40.09 252 GLY A C 1
ATOM 1980 O O . GLY A 1 252 ? 10.998 14.621 -17.475 1.00 40.09 252 GLY A O 1
#

Foldseek 3Di:
DDDDDDDDDDDDDDDPDDDDPPVVVVVVVVVVPVVVVVVVVVPPDDDDDDDDDDDDDPDDDVVVVVVVPPDPPDAFPQNCCCVPPLLVVLVVVDVDPDSVLFWDFFKKKKWFFDLCCLVPVVVQVLQQVLCCLLQVDGKDWDFDCPADVVSPHDGRGTTHIMDMDGDPSRSVSLCCCQQQQVVPDDPVQWDWDADLQRKIKIWGQDSVSRVSVVVVCVSNVVGGTMMMIGDTGSSCRVVSVVSVVVSNVVND

Sequence (252 aa):
MNSAKTEYKNNYQPVLMQPLPVVEQLNSAYSSSVTKWQMLNIVSNGRQSLPVDTLKNSQTNVSDQKRLKGQRHSIPRIERFYKEVVCFDLLLQCPLKGVMELSPPKKIVLNSSSKKIVHDKKELIVGLSACLMISGRRCQTTRARKSIAGFKLREGSVLGCKVTLRGSSMYAFLDKLINLVLPRARPSSINGGIDLNGTYNIGISDPFLFVELEYHYDLFQSLEGFDIALVMSPRDKGIVPLFWSGLQTLTG

Secondary structure (DSSP, 8-state):
-----------------PPPTHHHHHHHHHHHHHHHHHHHTTSS---------------S-HHHHHHTTS---PPPHHHHHIIIIIHHHHHHHS--S-GGGSPPP-EEEEEEE-GGGGT-HHHHHHHHHHHHHHHSSPPEEEE-SS-BGGGTB-TT-EEEEEEEE-THHHHHHHHHIIIIIHHHS-GGGEEEEE-TTSEEEEEES-GGGSHHHHTTHHHHTT---EEEEEE--TT-TTHHHHHHHHHHGGG-